Protein AF-A0AAW5N3D4-F1 (afdb_monomer)

Mean predicted aligned error: 14.45 Å

Organism: NCBI:txid376804

Solvent-accessible surface area (backbone atoms only — not comparable to full-atom values): 14109 Å² total; per-residue (Å²): 132,91,83,86,88,84,86,88,81,92,77,90,74,92,76,92,72,94,75,89,80,89,79,91,76,92,76,88,69,86,80,72,85,82,75,86,83,80,86,76,90,77,86,90,80,92,84,71,85,80,65,85,73,53,66,61,86,62,61,102,68,42,39,35,34,42,28,31,62,90,82,51,63,42,48,52,52,49,49,50,53,26,73,73,41,78,38,49,74,46,70,55,40,52,62,68,75,77,60,86,52,67,67,60,32,50,56,49,52,56,53,47,54,60,33,42,80,74,73,46,70,87,61,58,69,57,82,77,75,65,54,81,77,28,38,36,38,37,48,43,66,76,84,71,89,65,93,58,78,68,76,70,58,78,91,52,73,57,47,45,56,46,42,56,26,29,29,26,37,36,57,94,78,66,33,42,34,39,26,59,36,74,48,69,58,21,66,53,30,31,78,79,49,66,47,65,88,70,49,55,63,52,64,51,48,90,76,92,77,94,82,84,91,79,89,131

Nearest PDB structures (foldseek):
  3klb-assembly1_A  TM=8.587E-01  e=1.387E-05  Bacteroides fragilis NCTC 9343
  4ici-assembly1_A  TM=8.599E-01  e=4.101E-05  Bacteroides eggerthii DSM 20697
  4j8p-assembly1_A  TM=8.399E-01  e=1.293E-04  Bacteroides uniformis ATCC 8492
  1o1x-assembly1_A  TM=3.508E-01  e=8.054E-01  Thermotoga maritima
  6zy5-assembly1_B  TM=2.032E-01  e=6.652E-01  Homo sapiens

Secondary structure (DSSP, 8-state):
------------------------------PPPPPPPP---------S--------TTSS--EEEEE--SSSHHHHHHHHHHHHHT-EEEE--BSSPPPSSHHHHHHHHHHHHHHHTTT-PPPBS---S-STT-SEEEEE---SS---STT--TT----B---TTEEEEETTTTEEEEESS----BTTEEEEEE--TTTTGGGGS-S---------

Sequence (216 aa):
MKKIFLIPLMFLTFLSLTACSPTDDDLIVPETPEQPENPGNGNSDDNDPEEPTDPIPGGNGRYLVLFTSRSGNTERVANEIRDQLDCDILEVEPETAFETDYNAMLERARDELNAIQQGNFPAVKTSMEDFDSYDLVFVGYPIWYGSDPELELEGVTRGCAPVPGDITIYVPWGNLAIFCKNWSSSNDLVRIGHIDGNGIEALNVPGDISVRLEKR

Foldseek 3Di:
DDDDDDDDDDDDDDDDDDDDDDDDDDDDDPDDDDDDDDDDDDDDDDDDPDDPPFPPLADPFEEEEEEEDQPCPLVVLRVVCCVVRVYHYDYFAFPDHADPDPVVNLVVVVVQVVCVVVVRHGHTPDDDQDPLSGQKYWYYYDDHPDPDPPVCCVVAQFKDFDAQFWWWQQQVSRTIMGGRHTGDIGRRTGTDDGDDDCRSVVSNDDDDDDDDDDDD

Radius of gyration: 28.46 Å; Cα contacts (8 Å, |Δi|>4): 251; chains: 1; bounding box: 71×85×69 Å

pLDDT: mean 76.24, std 22.38, range [30.06, 97.81]

InterPro domains:
  IPR001226 Flavodoxin, conserved site [PS00201] (65-81)
  IPR008254 Flavodoxin/nitric oxide synthase [PF12682] (63-146)
  IPR029000 Cyclophilin-like domain superfamily [SSF50891] (146-215)
  IPR029039 Flavoprotein-like superfamily [G3DSA:3.40.50.360] (60-150)
  IPR029039 Flavoprotein-like superfamily [SSF52218] (62-152)
  IPR041183 Cyclophilin-like [PF18050] (149-214)

Structure (mmCIF, N/CA/C/O backbone):
data_AF-A0AAW5N3D4-F1
#
_entry.id   AF-A0AAW5N3D4-F1
#
loop_
_atom_site.group_PDB
_atom_site.id
_atom_site.type_symbol
_atom_site.label_atom_id
_atom_site.label_alt_id
_atom_site.label_comp_id
_atom_site.label_asym_id
_atom_site.label_entity_id
_atom_site.label_seq_id
_atom_site.pdbx_PDB_ins_code
_atom_site.Cartn_x
_atom_site.Cartn_y
_atom_site.Cartn_z
_atom_site.occupancy
_atom_site.B_iso_or_equiv
_atom_site.auth_seq_id
_atom_site.auth_comp_id
_atom_site.auth_asym_id
_atom_site.auth_atom_id
_atom_site.pdbx_PDB_model_num
ATOM 1 N N . MET A 1 1 ? 48.979 -63.923 -49.905 1.00 36.94 1 MET A N 1
ATOM 2 C CA . MET A 1 1 ? 49.350 -64.765 -48.746 1.00 36.94 1 MET A CA 1
ATOM 3 C C . MET A 1 1 ? 48.066 -65.178 -48.028 1.00 36.94 1 MET A C 1
ATOM 5 O O . MET A 1 1 ? 47.199 -64.334 -47.874 1.00 36.94 1 MET A O 1
ATOM 9 N N . LYS A 1 2 ? 47.922 -66.478 -47.711 1.00 36.94 2 LYS A N 1
ATOM 10 C CA . LYS A 1 2 ? 46.811 -67.126 -46.962 1.00 36.94 2 LYS A CA 1
ATOM 11 C C . LYS A 1 2 ? 46.556 -66.394 -45.618 1.00 36.94 2 LYS A C 1
ATOM 13 O O . LYS A 1 2 ? 47.521 -65.857 -45.088 1.00 36.94 2 LYS A O 1
ATOM 18 N N . LYS A 1 3 ? 45.368 -66.347 -44.991 1.00 40.31 3 LYS A N 1
ATOM 19 C CA . LYS A 1 3 ? 44.464 -67.401 -44.435 1.00 40.31 3 LYS A CA 1
ATOM 20 C C . LYS A 1 3 ? 43.144 -66.674 -44.014 1.00 40.31 3 LYS A C 1
ATOM 22 O O . LYS A 1 3 ? 43.259 -65.545 -43.561 1.00 40.31 3 LYS A O 1
ATOM 27 N N . ILE A 1 4 ? 41.907 -67.075 -44.346 1.00 54.56 4 ILE A N 1
ATOM 28 C CA . ILE A 1 4 ? 41.009 -68.150 -43.834 1.00 54.56 4 ILE A CA 1
ATOM 29 C C . ILE A 1 4 ? 40.481 -67.962 -42.381 1.00 54.56 4 ILE A C 1
ATOM 31 O O . ILE A 1 4 ? 41.260 -68.120 -41.449 1.00 54.56 4 ILE A O 1
ATOM 35 N N . PHE A 1 5 ? 39.140 -67.768 -42.294 1.00 44.97 5 PHE A N 1
ATOM 36 C CA . PHE A 1 5 ? 38.123 -68.109 -41.251 1.00 44.97 5 PHE A CA 1
ATOM 37 C C . PHE A 1 5 ? 38.197 -67.422 -39.858 1.00 44.97 5 PHE A C 1
ATOM 39 O O . PHE A 1 5 ? 39.286 -67.168 -39.371 1.00 44.97 5 PHE A O 1
ATOM 46 N N . LEU A 1 6 ? 37.105 -67.048 -39.157 1.00 38.78 6 LEU A N 1
ATOM 47 C CA . LEU A 1 6 ? 35.938 -67.835 -38.689 1.00 38.78 6 LEU A CA 1
ATOM 48 C C . LEU A 1 6 ? 34.808 -66.904 -38.142 1.00 38.78 6 LEU A C 1
ATOM 50 O O . LEU A 1 6 ? 35.092 -65.815 -37.655 1.00 38.78 6 LEU A O 1
ATOM 54 N N . ILE A 1 7 ? 33.548 -67.361 -38.212 1.00 53.56 7 ILE A N 1
ATOM 55 C CA . ILE A 1 7 ? 32.293 -66.697 -37.775 1.00 53.56 7 ILE A CA 1
ATOM 56 C C . ILE A 1 7 ? 32.023 -66.907 -36.244 1.00 53.56 7 ILE A C 1
ATOM 58 O O . ILE A 1 7 ? 32.925 -67.378 -35.553 1.00 53.56 7 ILE A O 1
ATOM 62 N N . PRO A 1 8 ? 30.859 -66.521 -35.663 1.00 50.34 8 PRO A N 1
ATOM 63 C CA . PRO A 1 8 ? 30.735 -65.774 -34.409 1.00 50.34 8 PRO A CA 1
ATOM 64 C C . PRO A 1 8 ? 30.590 -66.685 -33.170 1.00 50.34 8 PRO A C 1
ATOM 66 O O . PRO A 1 8 ? 30.172 -67.835 -33.274 1.00 50.34 8 PRO A O 1
ATOM 69 N N . LEU A 1 9 ? 30.857 -66.175 -31.966 1.00 44.56 9 LEU A N 1
ATOM 70 C CA . LEU A 1 9 ? 30.509 -66.894 -30.738 1.00 44.56 9 LEU A CA 1
ATOM 71 C C . LEU A 1 9 ? 29.753 -65.982 -29.780 1.00 44.56 9 LEU A C 1
ATOM 73 O O . LEU A 1 9 ? 30.318 -65.205 -29.017 1.00 44.56 9 LEU A O 1
ATOM 77 N N . MET A 1 10 ? 28.437 -66.117 -29.878 1.00 48.88 10 MET A N 1
ATOM 78 C CA . MET A 1 10 ? 27.462 -65.825 -28.847 1.00 48.88 10 MET A CA 1
ATOM 79 C C . MET A 1 10 ? 27.903 -66.479 -27.526 1.00 48.88 10 MET A C 1
ATOM 81 O O . MET A 1 10 ? 27.918 -67.703 -27.419 1.00 48.88 10 MET A O 1
ATOM 85 N N . PHE A 1 11 ? 28.218 -65.664 -26.519 1.00 48.72 11 PHE A N 1
ATOM 86 C CA . PHE A 1 11 ? 28.146 -66.072 -25.119 1.00 48.72 11 PHE A CA 1
ATOM 87 C C . PHE A 1 11 ? 27.223 -65.113 -24.377 1.00 48.72 11 PHE A C 1
ATOM 89 O O . PHE A 1 11 ? 27.477 -63.921 -24.231 1.00 48.72 11 PHE A O 1
ATOM 96 N N . LEU A 1 12 ? 26.100 -65.692 -23.976 1.00 51.25 12 LEU A N 1
ATOM 97 C CA . LEU A 1 12 ? 25.089 -65.152 -23.096 1.00 51.25 12 LEU A CA 1
ATOM 98 C C . LEU A 1 12 ? 25.680 -65.053 -21.682 1.00 51.25 12 LEU A C 1
ATOM 100 O O . LEU A 1 12 ? 25.969 -66.084 -21.080 1.00 51.25 12 LEU A O 1
ATOM 104 N N . THR A 1 13 ? 25.798 -63.848 -21.130 1.00 55.16 13 THR A N 1
ATOM 105 C CA . THR A 1 13 ? 25.852 -63.649 -19.675 1.00 55.16 13 THR A CA 1
ATOM 106 C C . THR A 1 13 ? 25.017 -62.429 -19.310 1.00 55.16 13 THR A C 1
ATOM 108 O O . THR A 1 13 ? 25.469 -61.292 -19.408 1.00 55.16 13 THR A O 1
ATOM 111 N N . PHE A 1 14 ? 23.775 -62.692 -18.904 1.00 53.97 14 PHE A N 1
ATOM 112 C CA . PHE A 1 14 ? 23.014 -61.802 -18.036 1.00 53.97 14 PHE A CA 1
ATOM 113 C C . PHE A 1 14 ? 23.772 -61.683 -16.715 1.00 53.97 14 PHE A C 1
ATOM 115 O O . PHE A 1 14 ? 23.931 -62.687 -16.023 1.00 53.97 14 PHE A O 1
ATOM 122 N N . LEU A 1 15 ? 24.204 -60.478 -16.354 1.00 45.72 15 LEU A N 1
ATOM 123 C CA . LEU A 1 15 ? 24.486 -60.139 -14.966 1.00 45.72 15 LEU A CA 1
ATOM 124 C C . LEU A 1 15 ? 23.954 -58.729 -14.712 1.00 45.72 15 LEU A C 1
ATOM 126 O O . LEU A 1 15 ? 24.561 -57.725 -15.075 1.00 45.72 15 LEU A O 1
ATOM 130 N N . SER A 1 16 ? 22.762 -58.689 -14.131 1.00 50.44 16 SER A N 1
ATOM 131 C CA . SER A 1 16 ? 22.153 -57.497 -13.567 1.00 50.44 16 SER A CA 1
ATOM 132 C C . SER A 1 16 ? 22.947 -57.086 -12.331 1.00 50.44 16 SER A C 1
ATOM 134 O O . SER A 1 16 ? 22.964 -57.818 -11.344 1.00 50.44 16 SER A O 1
ATOM 136 N N . LEU A 1 17 ? 23.571 -55.913 -12.373 1.00 43.66 17 LEU A N 1
ATOM 137 C CA . LEU A 1 17 ? 23.980 -55.172 -11.185 1.00 43.66 17 LEU A CA 1
ATOM 138 C C . LEU A 1 17 ? 23.599 -53.710 -11.411 1.00 43.66 17 LEU A C 1
ATOM 140 O O . LEU A 1 17 ? 24.267 -52.974 -12.131 1.00 43.66 17 LEU A O 1
ATOM 144 N N . THR A 1 18 ? 22.480 -53.311 -10.814 1.00 51.47 18 THR A N 1
ATOM 145 C CA . THR A 1 18 ? 22.155 -51.914 -10.539 1.00 51.47 18 THR A CA 1
ATOM 146 C C . THR A 1 18 ? 23.172 -51.396 -9.529 1.00 51.47 18 THR A C 1
ATOM 148 O O . THR A 1 18 ? 23.120 -51.761 -8.355 1.00 51.47 18 THR A O 1
ATOM 151 N N . ALA A 1 19 ? 24.106 -50.574 -9.993 1.00 39.62 19 ALA A N 1
ATOM 152 C CA . ALA A 1 19 ? 24.939 -49.746 -9.140 1.00 39.62 19 ALA A CA 1
ATOM 153 C C . ALA A 1 19 ? 24.515 -48.293 -9.363 1.00 39.62 19 ALA A C 1
ATOM 155 O O . ALA A 1 19 ? 24.781 -47.716 -10.415 1.00 39.62 19 ALA A O 1
ATOM 156 N N . CYS A 1 20 ? 23.822 -47.729 -8.376 1.00 51.59 20 CYS A N 1
ATOM 157 C CA . CYS A 1 20 ? 23.730 -46.287 -8.222 1.00 51.59 20 CYS A CA 1
ATOM 158 C C . CYS A 1 20 ? 25.096 -45.775 -7.762 1.00 51.59 20 CYS A C 1
ATOM 160 O O . CYS A 1 20 ? 25.616 -46.252 -6.754 1.00 51.59 20 CYS A O 1
ATOM 162 N N . SER A 1 21 ? 25.641 -44.794 -8.473 1.00 35.31 21 SER A N 1
ATOM 163 C CA . SER A 1 21 ? 26.479 -43.764 -7.867 1.00 35.31 21 SER A CA 1
ATOM 164 C C . SER A 1 21 ? 26.423 -42.490 -8.716 1.00 35.31 21 SER A C 1
ATOM 166 O O . SER A 1 21 ? 26.300 -42.599 -9.938 1.00 35.31 21 SER A O 1
ATOM 168 N N . PRO A 1 22 ? 26.454 -41.309 -8.078 1.00 45.91 22 PRO A N 1
ATOM 169 C CA . PRO A 1 22 ? 26.111 -40.035 -8.688 1.00 45.91 22 PRO A CA 1
ATOM 170 C C . PRO A 1 22 ? 27.328 -39.402 -9.363 1.00 45.91 22 PRO A C 1
ATOM 172 O O . PRO A 1 22 ? 28.455 -39.541 -8.887 1.00 45.91 22 PRO A O 1
ATOM 175 N N . THR A 1 23 ? 27.082 -38.656 -10.432 1.00 36.81 23 THR A N 1
ATOM 176 C CA . THR A 1 23 ? 27.980 -37.589 -10.877 1.00 36.81 23 THR A CA 1
ATOM 177 C C . THR A 1 23 ? 27.119 -36.439 -11.356 1.00 36.81 23 THR A C 1
ATOM 179 O O . THR A 1 23 ? 26.386 -36.579 -12.336 1.00 36.81 23 THR A O 1
ATOM 182 N N . ASP A 1 24 ? 27.213 -35.355 -10.595 1.00 47.00 24 ASP A N 1
ATOM 183 C CA . ASP A 1 24 ? 26.807 -34.008 -10.946 1.00 47.00 24 ASP A CA 1
ATOM 184 C C . ASP A 1 24 ? 27.506 -33.584 -12.240 1.00 47.00 24 ASP A C 1
ATOM 186 O O . ASP A 1 24 ? 28.725 -33.707 -12.363 1.00 47.00 24 ASP A O 1
ATOM 190 N N . ASP A 1 25 ? 26.727 -33.083 -13.190 1.00 39.34 25 ASP A N 1
ATOM 191 C CA . ASP A 1 25 ? 27.177 -32.056 -14.120 1.00 39.34 25 ASP A CA 1
ATOM 192 C C . ASP A 1 25 ? 25.957 -31.194 -14.454 1.00 39.34 25 ASP A C 1
ATOM 194 O O . ASP A 1 25 ? 24.998 -31.623 -15.103 1.00 39.34 25 ASP A O 1
ATOM 198 N N . ASP A 1 26 ? 26.008 -29.980 -13.915 1.00 43.41 26 ASP A N 1
ATOM 199 C CA . ASP A 1 26 ? 25.060 -28.893 -14.074 1.00 43.41 26 ASP A CA 1
ATOM 200 C C . ASP A 1 26 ? 24.812 -28.562 -15.550 1.00 43.41 26 ASP A C 1
ATOM 202 O O . ASP A 1 26 ? 25.687 -28.063 -16.263 1.00 43.41 26 ASP A O 1
ATOM 206 N N . LEU A 1 27 ? 23.564 -28.720 -15.982 1.00 30.06 27 LEU A N 1
ATOM 207 C CA . LEU A 1 27 ? 22.994 -27.920 -17.060 1.00 30.06 27 LEU A CA 1
ATOM 208 C C . LEU A 1 27 ? 21.682 -27.325 -16.554 1.00 30.06 27 LEU A C 1
ATOM 210 O O . LEU A 1 27 ? 20.612 -27.911 -16.696 1.00 30.06 27 LEU A O 1
ATOM 214 N N . ILE A 1 28 ? 21.796 -26.144 -15.945 1.00 32.81 28 ILE A N 1
ATOM 215 C CA . ILE A 1 28 ? 20.674 -25.298 -15.541 1.00 32.81 28 ILE A CA 1
ATOM 216 C C . ILE A 1 28 ? 19.933 -24.862 -16.813 1.00 32.81 28 ILE A C 1
ATOM 218 O O . ILE A 1 28 ? 20.367 -23.964 -17.538 1.00 32.81 28 ILE A O 1
ATOM 222 N N . VAL A 1 29 ? 18.812 -25.519 -17.096 1.00 33.50 29 VAL A N 1
ATOM 223 C CA . VAL A 1 29 ? 17.733 -24.963 -17.917 1.00 33.50 29 VAL A CA 1
ATOM 224 C C . VAL A 1 29 ? 16.905 -24.088 -16.972 1.00 33.50 29 VAL A C 1
ATOM 226 O O . VAL A 1 29 ? 16.566 -24.563 -15.891 1.00 33.50 29 VAL A O 1
ATOM 229 N N . PRO A 1 30 ? 16.597 -22.823 -17.304 1.00 33.81 30 PRO A N 1
ATOM 230 C CA . PRO A 1 30 ? 15.780 -21.996 -16.426 1.00 33.81 30 PRO A CA 1
ATOM 231 C C . PRO A 1 30 ? 14.374 -22.600 -16.335 1.00 33.81 30 PRO A C 1
ATOM 233 O O . PRO A 1 30 ? 13.651 -22.663 -17.333 1.00 33.81 30 PRO A O 1
ATOM 236 N N . GLU A 1 31 ? 14.007 -23.066 -15.142 1.00 32.44 31 GLU A N 1
ATOM 237 C CA . GLU A 1 31 ? 12.651 -23.502 -14.834 1.00 32.44 31 GLU A CA 1
ATOM 238 C C . GLU A 1 31 ? 11.697 -22.308 -14.954 1.00 32.44 31 GLU A C 1
ATOM 240 O O . GLU A 1 31 ? 11.918 -21.217 -14.426 1.00 32.44 31 GLU A O 1
ATOM 245 N N . THR A 1 32 ? 10.647 -22.517 -15.741 1.00 34.75 32 THR A N 1
ATOM 246 C CA . THR A 1 32 ? 9.494 -21.622 -15.838 1.00 34.75 32 THR A CA 1
ATOM 247 C C . THR A 1 32 ? 8.692 -21.762 -14.541 1.00 34.75 32 THR A C 1
ATOM 249 O O . THR A 1 32 ? 8.517 -22.898 -14.109 1.00 34.75 32 THR A O 1
ATOM 252 N N . PRO A 1 33 ? 8.192 -20.677 -13.917 1.00 40.12 33 PRO A N 1
ATOM 253 C CA . PRO A 1 33 ? 7.458 -20.787 -12.659 1.00 40.12 33 PRO A CA 1
ATOM 254 C C . PRO A 1 33 ? 6.236 -21.698 -12.811 1.00 40.12 33 PRO A C 1
ATOM 256 O O . PRO A 1 33 ? 5.401 -21.471 -13.693 1.00 40.12 33 PRO A O 1
ATOM 259 N N . GLU A 1 34 ? 6.145 -22.720 -11.962 1.00 33.72 34 GLU A N 1
ATOM 260 C CA . GLU A 1 34 ? 4.987 -23.603 -11.893 1.00 33.72 34 GLU A CA 1
ATOM 261 C C . GLU A 1 34 ? 3.746 -22.815 -11.448 1.00 33.72 34 GLU A C 1
ATOM 263 O O . GLU A 1 34 ? 3.764 -21.998 -10.526 1.00 33.72 34 GLU A O 1
ATOM 268 N N . GLN A 1 35 ? 2.664 -23.028 -12.189 1.00 37.59 35 GLN A N 1
ATOM 269 C CA . GLN A 1 35 ? 1.344 -22.452 -11.972 1.00 37.59 35 GLN A CA 1
ATOM 270 C C . GLN A 1 35 ? 0.688 -23.121 -10.747 1.00 37.59 35 GLN A C 1
ATOM 272 O O . GLN A 1 35 ? 0.817 -24.338 -10.616 1.00 37.59 35 GLN A O 1
ATOM 277 N N . PRO A 1 36 ? -0.066 -22.406 -9.889 1.00 37.69 36 PRO A N 1
ATOM 278 C CA . PRO A 1 36 ? -0.711 -23.037 -8.743 1.00 37.69 36 PRO A CA 1
ATOM 279 C C . PRO A 1 36 ? -1.799 -24.017 -9.194 1.00 37.69 36 PRO A C 1
ATOM 281 O O . PRO A 1 36 ? -2.579 -23.738 -10.112 1.00 37.69 36 PRO A O 1
ATOM 284 N N . GLU A 1 37 ? -1.856 -25.161 -8.522 1.00 32.84 37 GLU A N 1
ATOM 285 C CA . GLU A 1 37 ? -2.868 -26.192 -8.712 1.00 32.84 37 GLU A CA 1
ATOM 286 C C . GLU A 1 37 ? -4.197 -25.762 -8.069 1.00 32.84 37 GLU A C 1
ATOM 288 O O . GLU A 1 37 ? -4.252 -25.337 -6.918 1.00 32.84 37 GLU A O 1
ATOM 293 N N . ASN A 1 38 ? -5.285 -25.870 -8.831 1.00 42.94 38 ASN A N 1
ATOM 294 C CA . ASN A 1 38 ? -6.652 -25.586 -8.392 1.00 42.94 38 ASN A CA 1
ATOM 295 C C . ASN A 1 38 ? -7.166 -26.709 -7.464 1.00 42.94 38 ASN A C 1
ATOM 297 O O . ASN A 1 38 ? -7.174 -27.863 -7.909 1.00 42.94 38 ASN A O 1
ATOM 301 N N . PRO A 1 39 ? -7.657 -26.444 -6.236 1.00 38.88 39 PRO A N 1
ATOM 302 C CA . PRO A 1 39 ? -8.244 -27.497 -5.425 1.00 38.88 39 PRO A CA 1
ATOM 303 C C . PRO A 1 39 ? -9.692 -27.754 -5.861 1.00 38.88 39 PRO A C 1
ATOM 305 O O . PRO A 1 39 ? -10.585 -26.913 -5.759 1.00 38.88 39 PRO A O 1
ATOM 308 N N . GLY A 1 40 ? -9.917 -28.962 -6.373 1.00 31.03 40 GLY A N 1
ATOM 309 C CA . GLY A 1 40 ? -11.233 -29.480 -6.717 1.00 31.03 40 GLY A CA 1
ATOM 310 C C . GLY A 1 40 ? -12.115 -29.760 -5.495 1.00 31.03 40 GLY A C 1
ATOM 311 O O . 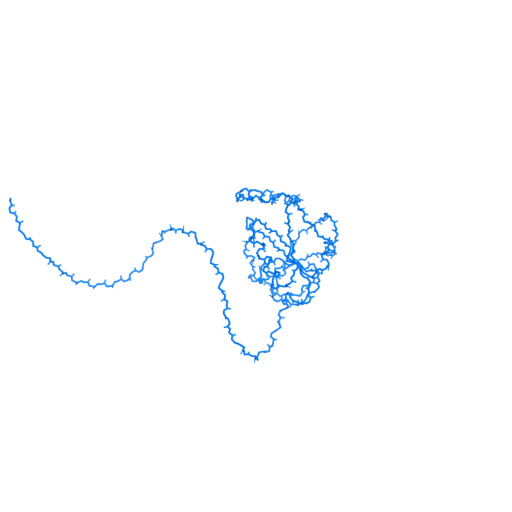GLY A 1 40 ? -11.688 -30.371 -4.522 1.00 31.03 40 GLY A O 1
ATOM 312 N N . ASN A 1 41 ? -13.371 -29.338 -5.635 1.00 41.31 41 ASN A N 1
ATOM 313 C CA . ASN A 1 41 ? -14.616 -29.791 -5.006 1.00 41.31 41 ASN A CA 1
ATOM 314 C C . ASN A 1 41 ? -14.571 -31.110 -4.190 1.00 41.31 41 ASN A C 1
ATOM 316 O O . ASN A 1 41 ? -14.310 -32.181 -4.744 1.00 41.31 41 ASN A O 1
ATOM 320 N N . GLY A 1 42 ? -14.982 -31.037 -2.918 1.00 30.52 42 GLY A N 1
ATOM 321 C CA . GLY A 1 42 ? -15.289 -32.175 -2.048 1.00 30.52 42 GLY A CA 1
ATOM 322 C C . GLY A 1 42 ? -16.413 -31.835 -1.058 1.00 30.52 42 GLY A C 1
ATOM 323 O O . GLY A 1 42 ? -16.350 -30.823 -0.376 1.00 30.52 42 GLY A O 1
ATOM 324 N N . ASN A 1 43 ? -17.444 -32.682 -1.051 1.00 32.25 43 ASN A N 1
ATOM 325 C CA . ASN A 1 43 ? -18.739 -32.585 -0.368 1.00 32.25 43 ASN A CA 1
ATOM 326 C C . ASN A 1 43 ? -18.763 -32.167 1.117 1.00 32.25 43 ASN A C 1
ATOM 328 O O . ASN A 1 43 ? -17.888 -32.512 1.903 1.00 32.25 43 ASN A O 1
ATOM 332 N N . SER A 1 44 ? -19.904 -31.560 1.463 1.00 44.28 44 SER A N 1
ATOM 333 C CA . SER A 1 44 ? -20.443 -31.257 2.790 1.00 44.28 44 SER A CA 1
ATOM 334 C C . SER A 1 44 ? -20.578 -32.482 3.701 1.00 44.28 44 SER A C 1
ATOM 336 O O . SER A 1 44 ? -21.231 -33.452 3.321 1.00 44.28 44 SER A O 1
ATOM 338 N N . ASP A 1 45 ? -20.068 -32.364 4.924 1.00 34.91 45 ASP A N 1
ATOM 339 C CA . ASP A 1 45 ? -20.567 -33.069 6.106 1.00 34.91 45 ASP A CA 1
ATOM 340 C C . ASP A 1 45 ? -20.599 -32.053 7.262 1.00 34.91 45 ASP A C 1
ATOM 342 O O . ASP A 1 45 ? -19.580 -31.720 7.864 1.00 34.91 45 ASP A O 1
ATOM 346 N N . ASP A 1 46 ? -21.791 -31.514 7.524 1.00 55.31 46 ASP A N 1
ATOM 347 C CA . ASP A 1 46 ? -22.076 -30.639 8.659 1.00 55.31 46 ASP A CA 1
ATOM 348 C C . ASP A 1 46 ? -22.071 -31.484 9.940 1.00 55.31 46 ASP A C 1
ATOM 350 O O . ASP A 1 46 ? -22.873 -32.415 10.026 1.00 55.31 46 ASP A O 1
ATOM 354 N N . ASN A 1 47 ? -21.180 -31.192 10.900 1.00 47.03 47 ASN A N 1
ATOM 355 C CA . ASN A 1 47 ? -21.322 -31.348 12.367 1.00 47.03 47 ASN A CA 1
ATOM 356 C C . ASN A 1 47 ? -19.937 -31.358 13.059 1.00 47.03 47 ASN A C 1
ATOM 358 O O . ASN A 1 47 ? -19.568 -32.340 13.705 1.00 47.03 47 ASN A O 1
ATOM 362 N N . ASP A 1 48 ? -19.193 -30.255 12.970 1.00 40.22 48 ASP A N 1
ATOM 363 C CA . ASP A 1 48 ? -18.083 -29.961 13.889 1.00 40.22 48 ASP A CA 1
ATOM 364 C C . ASP A 1 48 ? -18.440 -28.672 14.654 1.00 40.22 48 ASP A C 1
ATOM 366 O O . ASP A 1 48 ? -19.080 -27.795 14.063 1.00 40.22 48 ASP A O 1
ATOM 370 N N . PRO A 1 49 ? -18.145 -28.537 15.962 1.00 43.75 49 PRO A N 1
ATOM 371 C CA . PRO A 1 49 ? -18.353 -27.280 16.669 1.00 43.75 49 PRO A CA 1
ATOM 372 C C . PRO A 1 49 ? -17.544 -26.205 15.949 1.00 43.75 49 PRO A C 1
ATOM 374 O O . PRO A 1 49 ? -16.341 -26.380 15.799 1.00 43.75 49 PRO A O 1
ATOM 377 N N . GLU A 1 50 ? -18.203 -25.134 15.498 1.00 40.59 50 GLU A N 1
ATOM 378 C CA . GLU A 1 50 ? -17.555 -24.013 14.812 1.00 40.59 50 GLU A CA 1
ATOM 379 C C . GLU A 1 50 ? -16.304 -23.588 15.600 1.00 40.59 50 GLU A C 1
ATOM 381 O O . GLU A 1 50 ? -16.406 -23.018 16.693 1.00 40.59 50 GLU A O 1
ATOM 386 N N . GLU A 1 51 ? -15.114 -23.903 15.070 1.00 43.66 51 GLU A N 1
ATOM 387 C CA . GLU A 1 51 ? -13.896 -23.213 15.480 1.00 43.66 51 GLU A CA 1
ATOM 388 C C . GLU A 1 51 ? -14.147 -21.712 15.308 1.00 43.66 51 GLU A C 1
ATOM 390 O O . GLU A 1 51 ? -14.892 -21.328 14.399 1.00 43.66 51 GLU A O 1
ATOM 395 N N . PRO A 1 52 ? -13.589 -20.845 16.173 1.00 38.44 52 PRO A N 1
ATOM 396 C CA . PRO A 1 52 ? -13.741 -19.410 16.004 1.00 38.44 52 PRO A CA 1
ATOM 397 C C . PRO A 1 52 ? -13.251 -19.056 14.602 1.00 38.44 52 PRO A C 1
ATOM 399 O O . PRO A 1 52 ? -12.053 -19.083 14.341 1.00 38.44 52 PRO A O 1
ATOM 402 N N . THR A 1 53 ? -14.187 -18.779 13.692 1.00 43.22 53 THR A N 1
ATOM 403 C CA . THR A 1 53 ? -13.859 -18.388 12.329 1.00 43.22 53 THR A CA 1
ATOM 404 C C . THR A 1 53 ? -13.074 -17.101 12.453 1.00 43.22 53 THR A C 1
ATOM 406 O O . THR A 1 53 ? -13.626 -16.089 12.905 1.00 43.22 53 THR A O 1
ATOM 409 N N . ASP A 1 54 ? -11.787 -17.156 12.124 1.00 51.81 54 ASP A N 1
ATOM 410 C CA . ASP A 1 54 ? -10.961 -15.966 12.049 1.00 51.81 54 ASP A CA 1
ATOM 411 C C . ASP A 1 54 ? -11.721 -14.921 11.217 1.00 51.81 54 ASP A C 1
ATOM 413 O O . ASP A 1 54 ? -12.301 -15.267 10.185 1.00 51.81 54 ASP A O 1
ATOM 417 N N . PRO A 1 55 ? -11.824 -13.661 11.671 1.00 53.72 55 PRO A N 1
ATOM 418 C CA . PRO A 1 55 ? -12.515 -12.620 10.942 1.00 53.72 55 PRO A CA 1
ATOM 419 C C . PRO A 1 55 ? -11.732 -12.378 9.658 1.00 53.72 55 PRO A C 1
ATOM 421 O O . PRO A 1 55 ? -10.733 -11.656 9.642 1.00 53.72 55 PRO A O 1
ATOM 424 N N . ILE A 1 56 ? -12.200 -13.015 8.592 1.00 56.72 56 ILE A N 1
ATOM 425 C CA . ILE A 1 56 ? -11.739 -12.799 7.232 1.00 56.72 56 ILE A CA 1
ATOM 426 C C . ILE A 1 56 ? -11.985 -11.308 6.939 1.00 56.72 56 ILE A C 1
ATOM 428 O O . ILE A 1 56 ? -13.108 -10.828 7.152 1.00 56.72 56 ILE A O 1
ATOM 432 N N . PRO A 1 57 ? -10.974 -10.531 6.503 1.00 61.12 57 PRO A N 1
ATOM 433 C CA . PRO A 1 57 ? -11.240 -9.310 5.750 1.00 61.12 57 PRO A CA 1
ATOM 434 C C . PRO A 1 57 ? -12.297 -9.656 4.703 1.00 61.12 57 PRO A C 1
ATOM 436 O O . PRO A 1 57 ? -12.129 -10.628 3.986 1.00 61.12 57 PRO A O 1
ATOM 439 N N . GLY A 1 58 ? -13.441 -8.973 4.715 1.00 51.91 58 GLY A N 1
ATOM 440 C CA . GLY A 1 58 ? -14.608 -9.346 3.896 1.00 51.91 58 GLY A CA 1
ATOM 441 C C . GLY A 1 58 ? -15.967 -9.231 4.600 1.00 51.91 58 GLY A C 1
ATOM 442 O O . GLY A 1 58 ? -16.991 -9.569 4.013 1.00 51.91 58 GLY A O 1
ATOM 443 N N . GLY A 1 59 ? -16.013 -8.763 5.856 1.00 63.72 59 GLY A N 1
ATOM 444 C CA . GLY A 1 59 ? -17.261 -8.314 6.494 1.00 63.72 59 GLY A CA 1
ATOM 445 C C . GLY A 1 59 ? -17.785 -6.991 5.903 1.00 63.72 59 GLY A C 1
ATOM 446 O O . GLY A 1 59 ? -17.348 -6.559 4.847 1.00 63.72 59 GLY A O 1
ATOM 447 N N . ASN A 1 60 ? -18.667 -6.273 6.615 1.00 67.81 60 ASN A N 1
ATOM 448 C CA . ASN A 1 60 ? -19.151 -4.926 6.224 1.00 67.81 60 ASN A CA 1
ATOM 449 C C . ASN A 1 60 ? -18.066 -3.819 6.298 1.00 67.81 60 ASN A C 1
ATOM 451 O O . ASN A 1 60 ? -18.389 -2.656 6.558 1.00 67.81 60 ASN A O 1
ATOM 455 N N . GLY A 1 61 ? -16.790 -4.180 6.178 1.00 82.44 61 GLY A N 1
ATOM 456 C CA . GLY A 1 61 ? -15.677 -3.254 6.280 1.00 82.44 61 GLY A CA 1
ATOM 457 C C . GLY A 1 61 ? -15.312 -2.636 4.937 1.00 82.44 61 GLY A C 1
ATOM 458 O O . GLY A 1 61 ? -15.578 -3.204 3.882 1.00 82.44 61 GLY A O 1
ATOM 459 N N . ARG A 1 62 ? -14.694 -1.458 4.979 1.00 92.56 62 ARG A N 1
ATOM 460 C CA . ARG A 1 62 ? -14.124 -0.803 3.799 1.00 92.56 62 ARG A CA 1
ATOM 461 C C . ARG A 1 62 ? -12.623 -0.998 3.776 1.00 92.56 62 ARG A C 1
ATOM 463 O O . ARG A 1 62 ? -11.937 -0.556 4.696 1.00 92.56 62 ARG A O 1
ATOM 470 N N . TYR A 1 63 ? -12.107 -1.598 2.713 1.00 93.31 63 TYR A N 1
ATOM 471 C CA . TYR A 1 63 ? -10.678 -1.871 2.587 1.00 93.31 63 TYR A CA 1
ATOM 472 C C . TYR A 1 63 ? -10.092 -1.195 1.356 1.00 93.31 63 TYR A C 1
ATOM 474 O O . TYR A 1 63 ? -10.802 -0.925 0.387 1.00 93.31 63 TYR A O 1
ATOM 482 N N . LEU A 1 64 ? -8.794 -0.923 1.422 1.00 95.88 64 LEU A N 1
ATOM 483 C CA . LEU A 1 64 ? -8.017 -0.369 0.323 1.00 95.88 64 LEU A CA 1
ATOM 484 C C . LEU A 1 64 ? -6.787 -1.236 0.080 1.00 95.88 64 LEU A C 1
ATOM 486 O O . LEU A 1 64 ? -6.076 -1.565 1.028 1.00 95.88 64 LEU A O 1
ATOM 490 N N . VAL A 1 65 ? -6.476 -1.522 -1.180 1.00 96.69 65 VAL A N 1
ATOM 491 C CA . VAL A 1 65 ? -5.132 -1.953 -1.581 1.00 96.69 65 VAL A CA 1
ATOM 492 C C . VAL A 1 65 ? -4.394 -0.767 -2.185 1.00 96.69 65 VAL A C 1
ATOM 494 O O . VAL A 1 65 ? -4.685 -0.344 -3.303 1.00 96.69 65 VAL A O 1
ATOM 497 N N . LEU A 1 66 ? -3.419 -0.238 -1.451 1.00 97.12 66 LEU A N 1
ATOM 498 C CA . LEU A 1 66 ? -2.464 0.741 -1.953 1.00 97.12 66 LEU A CA 1
ATOM 499 C C . LEU A 1 66 ? -1.270 -0.016 -2.541 1.00 97.12 66 LEU A C 1
ATOM 501 O O . LEU A 1 66 ? -0.601 -0.760 -1.823 1.00 97.12 66 LEU A O 1
ATOM 505 N N . PHE A 1 67 ? -0.984 0.132 -3.831 1.00 97.25 67 PHE A N 1
ATOM 506 C CA . PHE A 1 67 ? 0.087 -0.648 -4.458 1.00 97.25 67 PHE A CA 1
ATOM 507 C C . PHE A 1 67 ? 0.922 0.150 -5.447 1.00 97.25 67 PHE A C 1
ATOM 509 O O . PHE A 1 67 ? 0.478 1.163 -5.950 1.00 97.25 67 PHE A O 1
ATOM 516 N N . THR A 1 68 ? 2.122 -0.317 -5.777 1.00 96.44 68 THR A N 1
ATOM 517 C CA . THR A 1 68 ? 2.873 0.181 -6.941 1.00 96.44 68 THR A CA 1
ATOM 518 C C . THR A 1 68 ? 3.303 -0.987 -7.821 1.00 96.44 68 THR A C 1
ATOM 520 O O . THR A 1 68 ? 3.607 -2.074 -7.308 1.00 96.44 68 THR A O 1
ATOM 523 N N . SER A 1 69 ? 3.317 -0.814 -9.146 1.00 96.25 69 SER A N 1
ATOM 524 C CA . SER A 1 69 ? 3.773 -1.860 -10.059 1.00 96.25 69 SER A CA 1
ATOM 525 C C . SER A 1 69 ? 4.651 -1.330 -11.187 1.00 96.25 69 SER A C 1
ATOM 527 O O . SER A 1 69 ? 4.386 -0.304 -11.795 1.00 96.25 69 SER A O 1
ATOM 529 N N . ARG A 1 70 ? 5.719 -2.072 -11.503 1.00 94.88 70 ARG A N 1
ATOM 530 C CA . ARG A 1 70 ? 6.566 -1.785 -12.672 1.00 94.88 70 ARG A CA 1
ATOM 531 C C . ARG A 1 70 ? 6.148 -2.577 -13.904 1.00 94.88 70 ARG A C 1
ATOM 533 O O . ARG A 1 70 ? 6.148 -2.055 -15.009 1.00 94.88 70 ARG A O 1
ATOM 540 N N . SER A 1 71 ? 5.871 -3.865 -13.714 1.00 94.00 71 SER A N 1
ATOM 541 C CA . SER A 1 71 ? 5.618 -4.826 -14.794 1.00 94.00 71 SER A CA 1
ATOM 542 C C . SER A 1 71 ? 4.314 -5.608 -14.604 1.00 94.00 71 SER A C 1
ATOM 544 O O . SER A 1 71 ? 4.193 -6.711 -15.126 1.00 94.00 71 SER A O 1
ATOM 546 N N . GLY A 1 72 ? 3.373 -5.086 -13.810 1.00 96.00 72 GLY A N 1
ATOM 547 C CA . GLY A 1 72 ? 2.029 -5.651 -13.624 1.00 96.00 72 GLY A CA 1
ATOM 548 C C . GLY A 1 72 ? 1.904 -6.791 -12.602 1.00 96.00 72 GLY A C 1
ATOM 549 O O . GLY A 1 72 ? 0.798 -7.226 -12.300 1.00 96.00 72 GLY A O 1
ATOM 550 N N . ASN A 1 73 ? 3.003 -7.289 -12.021 1.00 94.25 73 ASN A N 1
ATOM 551 C CA . ASN A 1 73 ? 2.933 -8.402 -11.060 1.00 94.25 73 ASN A CA 1
ATOM 552 C C . ASN A 1 73 ? 2.169 -8.022 -9.784 1.00 94.25 73 ASN A C 1
ATOM 554 O O . ASN A 1 73 ? 1.220 -8.704 -9.408 1.00 94.25 73 ASN A O 1
ATOM 558 N N . THR A 1 74 ? 2.567 -6.921 -9.142 1.00 94.94 74 THR A N 1
ATOM 559 C CA . THR A 1 74 ? 1.894 -6.400 -7.943 1.00 94.94 74 THR A CA 1
ATOM 560 C C . THR A 1 74 ? 0.455 -5.993 -8.239 1.00 94.94 74 THR A C 1
ATOM 562 O O . THR A 1 74 ? -0.427 -6.246 -7.429 1.00 94.94 74 THR A O 1
ATOM 565 N N . GLU A 1 75 ? 0.209 -5.407 -9.415 1.00 97.50 75 GLU A N 1
ATOM 566 C CA . GLU A 1 75 ? -1.135 -5.036 -9.863 1.00 97.50 75 GLU A CA 1
ATOM 567 C C . GLU A 1 75 ? -2.044 -6.268 -9.938 1.00 97.50 75 GLU A C 1
ATOM 569 O O . GLU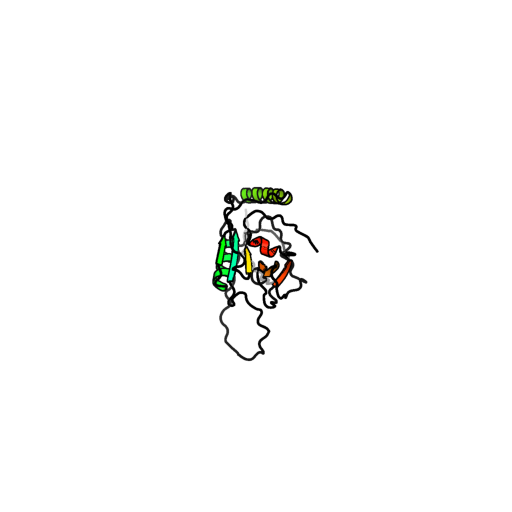 A 1 75 ? -3.174 -6.238 -9.456 1.00 97.50 75 GLU A O 1
ATOM 574 N N . ARG A 1 76 ? -1.555 -7.389 -10.479 1.00 96.69 76 ARG A N 1
ATOM 575 C CA . ARG A 1 76 ? -2.323 -8.638 -10.526 1.00 96.69 76 ARG A CA 1
ATOM 576 C C . ARG A 1 76 ? -2.708 -9.136 -9.129 1.00 96.69 76 ARG A C 1
ATOM 578 O O . ARG A 1 76 ? -3.845 -9.549 -8.944 1.00 96.69 76 ARG A O 1
ATOM 585 N N . VAL A 1 77 ? -1.797 -9.058 -8.155 1.00 94.62 77 VAL A N 1
ATOM 586 C CA . VAL A 1 77 ? -2.096 -9.416 -6.754 1.00 94.62 77 VAL A CA 1
ATOM 587 C C . VAL A 1 77 ? -3.101 -8.440 -6.137 1.00 94.62 77 VAL A C 1
ATOM 589 O O . VAL A 1 77 ? -4.029 -8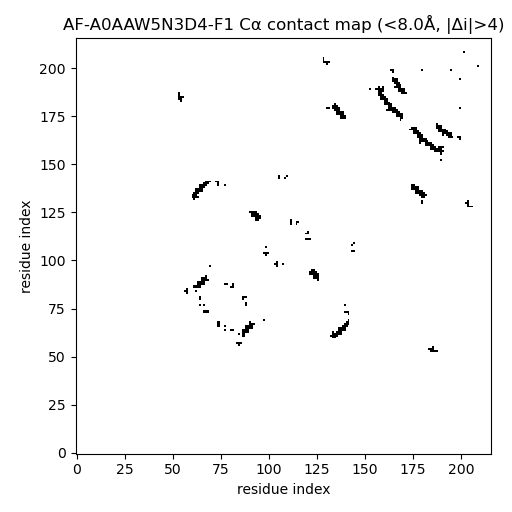.869 -5.462 1.00 94.62 77 VAL A O 1
ATOM 592 N N . ALA A 1 78 ? -2.978 -7.138 -6.408 1.00 96.50 78 ALA A N 1
ATOM 593 C CA . ALA A 1 78 ? -3.940 -6.147 -5.929 1.00 96.50 78 ALA A CA 1
ATOM 594 C C . ALA A 1 78 ? -5.356 -6.397 -6.478 1.00 96.50 78 ALA A C 1
ATOM 596 O O . ALA A 1 78 ? -6.330 -6.276 -5.739 1.00 96.50 78 ALA A O 1
ATOM 597 N N . ASN A 1 79 ? -5.471 -6.792 -7.751 1.00 97.12 79 ASN A N 1
ATOM 598 C CA . ASN A 1 79 ? -6.749 -7.187 -8.347 1.00 97.12 79 ASN A CA 1
ATOM 599 C C . ASN A 1 79 ? -7.304 -8.481 -7.729 1.00 97.12 79 ASN A C 1
ATOM 601 O O . ASN A 1 79 ? -8.501 -8.553 -7.499 1.00 97.12 79 ASN A O 1
ATOM 605 N N . GLU A 1 80 ? -6.459 -9.466 -7.413 1.00 94.75 80 GLU A N 1
ATOM 606 C CA . GLU A 1 80 ? -6.897 -10.688 -6.722 1.00 94.75 80 GLU A CA 1
ATOM 607 C C . GLU A 1 80 ? -7.486 -10.372 -5.339 1.00 94.75 80 GLU A C 1
ATOM 609 O O . GLU A 1 80 ? -8.582 -10.821 -5.012 1.00 94.75 80 GLU A O 1
ATOM 614 N N . ILE A 1 81 ? -6.802 -9.536 -4.547 1.00 93.19 81 ILE A N 1
ATOM 615 C CA . ILE A 1 81 ? -7.304 -9.095 -3.236 1.00 93.19 81 ILE A CA 1
ATOM 616 C C . ILE A 1 81 ? -8.626 -8.340 -3.401 1.00 93.19 81 ILE A C 1
ATOM 618 O O . ILE A 1 81 ? -9.576 -8.604 -2.665 1.00 93.19 81 ILE A O 1
ATOM 622 N N . ARG A 1 82 ? -8.720 -7.442 -4.390 1.00 94.38 82 ARG A N 1
ATOM 623 C CA . ARG A 1 82 ? -9.974 -6.749 -4.707 1.00 94.38 82 ARG A CA 1
ATOM 624 C C . ARG A 1 82 ? -11.105 -7.725 -4.975 1.00 94.38 82 ARG A C 1
ATOM 626 O O . ARG A 1 82 ? -12.182 -7.558 -4.418 1.00 94.38 82 ARG A O 1
ATOM 633 N N . ASP A 1 83 ? -10.876 -8.703 -5.837 1.00 93.50 83 ASP A N 1
ATOM 634 C CA . ASP A 1 83 ? -11.926 -9.608 -6.288 1.00 93.50 83 ASP A CA 1
ATOM 635 C C . ASP A 1 83 ? -12.406 -10.526 -5.143 1.00 93.50 83 ASP A C 1
ATOM 637 O O . ASP A 1 83 ? -13.580 -10.893 -5.103 1.00 93.50 83 ASP A O 1
ATOM 641 N N . GLN A 1 84 ? -11.534 -10.842 -4.176 1.00 90.75 84 GLN A N 1
ATOM 642 C CA . GLN A 1 84 ? -11.898 -11.592 -2.967 1.00 90.75 84 GLN A CA 1
ATOM 643 C C . GLN A 1 84 ? -12.613 -10.738 -1.909 1.00 90.75 84 GLN A C 1
ATOM 645 O O . GLN A 1 84 ? -13.456 -11.259 -1.178 1.00 90.75 84 GLN A O 1
ATOM 650 N N . LEU A 1 85 ? -12.272 -9.449 -1.806 1.00 90.38 85 LEU A N 1
ATOM 651 C CA . LEU A 1 85 ? -12.714 -8.575 -0.713 1.00 90.38 85 LEU A CA 1
ATOM 652 C C . LEU A 1 85 ? -13.766 -7.530 -1.088 1.00 90.38 85 LEU A C 1
ATOM 654 O O . LEU A 1 85 ? -14.270 -6.862 -0.188 1.00 90.38 85 LEU A O 1
ATOM 658 N N . ASP A 1 86 ? -14.059 -7.359 -2.377 1.00 91.56 86 ASP A N 1
ATOM 659 C CA . ASP A 1 86 ? -14.862 -6.249 -2.911 1.00 91.56 86 ASP A CA 1
ATOM 660 C C . ASP A 1 86 ? -14.371 -4.881 -2.393 1.00 91.56 86 ASP A C 1
ATOM 662 O O . ASP A 1 86 ? -15.121 -4.078 -1.839 1.00 91.56 86 ASP A O 1
ATOM 666 N N . CYS A 1 87 ? -13.058 -4.647 -2.495 1.00 92.75 87 CYS A N 1
ATOM 667 C CA . CYS A 1 87 ? -12.400 -3.479 -1.911 1.00 92.75 87 CYS A CA 1
ATOM 668 C C . CYS A 1 87 ? -11.984 -2.418 -2.943 1.00 92.75 87 CYS A C 1
ATOM 670 O O . CYS A 1 87 ? -11.979 -2.652 -4.149 1.00 92.75 87 CYS A O 1
ATOM 672 N N . ASP A 1 88 ? -11.562 -1.244 -2.475 1.00 96.38 88 ASP A N 1
ATOM 673 C CA . ASP A 1 88 ? -10.958 -0.241 -3.354 1.00 96.38 88 ASP A CA 1
ATOM 674 C C . ASP A 1 88 ? -9.485 -0.589 -3.630 1.00 96.38 88 ASP A C 1
ATOM 676 O O . ASP A 1 88 ? -8.814 -1.240 -2.823 1.00 96.38 88 ASP A O 1
ATOM 680 N N . ILE A 1 89 ? -8.956 -0.134 -4.768 1.00 97.19 89 ILE A N 1
ATOM 681 C CA . ILE A 1 89 ? -7.526 -0.217 -5.091 1.00 97.19 89 ILE A CA 1
ATOM 682 C C . ILE A 1 89 ? -7.020 1.145 -5.570 1.00 97.19 89 ILE A C 1
ATOM 684 O O . ILE A 1 89 ? -7.729 1.858 -6.282 1.00 97.19 89 ILE A O 1
ATOM 688 N N . LEU A 1 90 ? -5.791 1.499 -5.199 1.00 97.69 90 LEU A N 1
ATOM 689 C CA . LEU A 1 90 ? -5.135 2.739 -5.605 1.00 97.69 90 LEU A CA 1
ATOM 690 C C . LEU A 1 90 ? -3.670 2.471 -5.951 1.00 97.69 90 LEU A C 1
ATOM 692 O O . LEU A 1 90 ? -2.908 1.974 -5.120 1.00 97.69 90 LEU A O 1
ATOM 696 N N . GLU A 1 91 ? -3.267 2.832 -7.169 1.00 97.81 91 GLU A N 1
ATOM 697 C CA . GLU A 1 91 ? -1.869 2.753 -7.581 1.00 97.81 91 GLU A CA 1
ATOM 698 C C . GLU A 1 91 ? -1.084 4.000 -7.141 1.00 97.81 91 GLU A C 1
ATOM 700 O O . GLU A 1 91 ? -1.479 5.143 -7.382 1.00 97.81 91 GLU A O 1
ATOM 705 N N . VAL A 1 92 ? 0.058 3.772 -6.499 1.00 97.19 92 VAL A N 1
ATOM 706 C CA . VAL A 1 92 ? 1.089 4.754 -6.177 1.00 97.19 92 VAL A CA 1
ATOM 707 C C . VAL A 1 92 ? 2.002 4.886 -7.388 1.00 97.19 92 V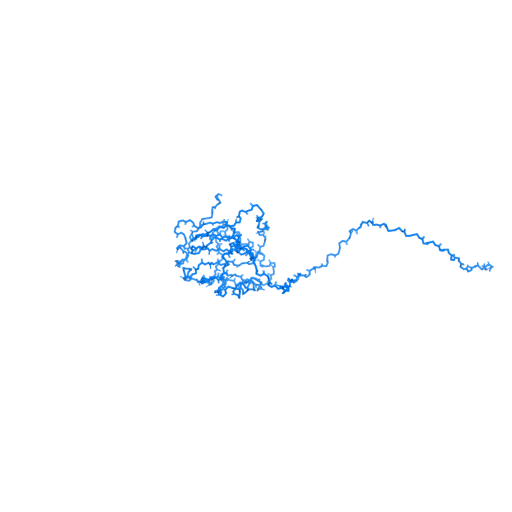AL A C 1
ATOM 709 O O . VAL A 1 92 ? 2.936 4.100 -7.590 1.00 97.19 92 VAL A O 1
ATOM 712 N N . GLU A 1 93 ? 1.717 5.899 -8.197 1.00 96.69 93 GLU A N 1
ATOM 713 C CA . GLU A 1 93 ? 2.478 6.224 -9.389 1.00 96.69 93 GLU A CA 1
ATOM 714 C C . GLU A 1 93 ? 3.694 7.085 -9.027 1.00 96.69 93 GLU A C 1
ATOM 716 O O . GLU A 1 93 ? 3.543 8.158 -8.427 1.00 96.69 93 GLU A O 1
ATOM 721 N N . PRO A 1 94 ? 4.913 6.682 -9.420 1.00 96.50 94 PRO A N 1
ATOM 722 C CA . PRO A 1 94 ? 6.086 7.514 -9.217 1.00 96.50 94 PRO A CA 1
ATOM 723 C C . PRO A 1 94 ? 6.028 8.773 -10.100 1.00 96.50 94 PRO A C 1
ATOM 725 O O . PRO A 1 94 ? 5.552 8.758 -11.243 1.00 96.50 94 PRO A O 1
ATOM 728 N N . GLU A 1 95 ? 6.593 9.875 -9.603 1.00 97.31 95 GLU A N 1
ATOM 729 C CA . GLU A 1 95 ? 6.724 11.117 -10.374 1.00 97.31 95 GLU A CA 1
ATOM 730 C C . GLU A 1 95 ? 7.537 10.872 -11.652 1.00 97.31 95 GLU A C 1
ATOM 732 O O . GLU A 1 95 ? 7.131 11.233 -12.761 1.00 97.31 95 GLU A O 1
ATOM 737 N N . THR A 1 96 ? 8.650 10.153 -11.506 1.00 96.81 96 THR A N 1
ATOM 738 C CA . THR A 1 96 ? 9.458 9.659 -12.624 1.00 96.81 96 THR A CA 1
ATOM 739 C C . THR A 1 96 ? 9.168 8.183 -12.860 1.00 96.81 96 THR A C 1
ATOM 741 O O . THR A 1 96 ? 9.449 7.350 -11.994 1.00 96.81 96 THR A O 1
ATOM 744 N N . ALA A 1 97 ? 8.643 7.866 -14.049 1.00 96.56 97 ALA A N 1
ATOM 745 C CA . ALA A 1 97 ? 8.307 6.504 -14.460 1.00 96.56 97 ALA A CA 1
ATOM 746 C C . ALA A 1 97 ? 9.470 5.533 -14.217 1.00 96.56 97 ALA A C 1
ATOM 748 O O . ALA A 1 97 ? 10.635 5.905 -14.367 1.00 96.56 97 ALA A O 1
ATOM 749 N N . PHE A 1 98 ? 9.155 4.304 -13.814 1.00 95.88 98 PHE A N 1
ATOM 750 C CA . PHE A 1 98 ? 10.160 3.275 -13.570 1.00 95.88 98 PHE A CA 1
ATOM 751 C C . PHE A 1 98 ? 10.967 2.944 -14.824 1.00 95.88 98 PHE A C 1
ATOM 753 O O . PHE A 1 98 ? 10.462 2.999 -15.947 1.00 95.88 98 PHE A O 1
ATOM 760 N N . GLU A 1 99 ? 12.220 2.549 -14.613 1.00 96.25 99 GLU A N 1
ATOM 761 C CA . GLU A 1 99 ? 13.080 2.118 -15.706 1.00 96.25 99 GLU A CA 1
ATOM 762 C C . GLU A 1 99 ? 12.570 0.799 -16.294 1.00 96.25 99 GLU A C 1
ATOM 764 O O . GLU A 1 99 ? 12.268 -0.168 -15.580 1.00 96.25 99 GLU A O 1
ATOM 769 N N . THR A 1 100 ? 12.488 0.758 -17.623 1.00 94.88 100 THR A N 1
ATOM 770 C CA . THR A 1 100 ? 12.064 -0.442 -18.357 1.00 94.88 100 THR A CA 1
ATOM 771 C C . THR A 1 100 ? 13.178 -1.482 -18.421 1.00 94.88 100 THR A C 1
ATOM 773 O O . THR A 1 100 ? 12.909 -2.678 -18.296 1.00 94.88 100 THR A O 1
ATOM 776 N N . ASP A 1 101 ? 14.432 -1.038 -18.550 1.00 96.25 101 ASP A N 1
ATOM 777 C CA . ASP A 1 101 ? 15.593 -1.915 -18.445 1.00 96.25 101 ASP A CA 1
ATOM 778 C C . ASP A 1 101 ? 15.766 -2.406 -17.003 1.00 96.25 101 ASP A C 1
ATOM 780 O O . ASP A 1 101 ? 15.654 -1.654 -16.033 1.00 96.25 101 ASP A O 1
ATOM 784 N N . TYR A 1 102 ? 16.022 -3.704 -16.854 1.00 92.38 102 TYR A N 1
ATOM 785 C CA . TYR A 1 102 ? 16.144 -4.329 -15.541 1.00 92.38 102 TYR A CA 1
ATOM 786 C C . TYR A 1 102 ? 17.357 -3.813 -14.761 1.00 92.38 102 TYR A C 1
ATOM 788 O O . TYR A 1 102 ? 17.225 -3.505 -13.578 1.00 92.38 102 TYR A O 1
ATOM 796 N N . ASN A 1 103 ? 18.515 -3.675 -15.409 1.00 94.94 103 ASN A N 1
ATOM 797 C CA . ASN A 1 103 ? 19.734 -3.245 -14.730 1.00 94.94 103 ASN A CA 1
ATOM 798 C C . ASN A 1 103 ? 19.673 -1.757 -14.377 1.00 94.94 103 ASN A C 1
ATOM 800 O O . ASN A 1 103 ? 20.061 -1.392 -13.271 1.00 94.94 103 ASN A O 1
ATOM 804 N N . ALA A 1 104 ? 19.113 -0.922 -15.253 1.00 96.50 104 ALA A N 1
ATOM 805 C CA . ALA A 1 104 ? 18.863 0.486 -14.950 1.00 96.50 104 ALA A CA 1
ATOM 806 C C . ALA A 1 104 ? 17.903 0.649 -13.758 1.00 96.50 104 ALA A C 1
ATOM 808 O O . ALA A 1 104 ? 18.138 1.484 -12.885 1.00 96.50 104 ALA A O 1
ATOM 809 N N . MET A 1 105 ? 16.857 -0.185 -13.666 1.00 95.00 105 MET A N 1
ATOM 810 C CA . MET A 1 105 ? 15.948 -0.170 -12.514 1.00 95.00 105 MET A CA 1
ATOM 811 C C . MET A 1 105 ? 16.654 -0.588 -11.225 1.00 95.00 105 MET A C 1
ATOM 813 O O . MET A 1 105 ? 16.421 0.016 -10.182 1.00 95.00 105 MET A O 1
ATOM 817 N N . LEU A 1 106 ? 17.533 -1.590 -11.288 1.00 94.25 106 LEU A N 1
ATOM 818 C CA . LEU A 1 106 ? 18.364 -1.962 -10.149 1.00 94.25 106 LEU A CA 1
ATOM 819 C C . LEU A 1 106 ? 19.275 -0.794 -9.736 1.00 94.25 106 LEU A C 1
ATOM 821 O O . LEU A 1 106 ? 19.251 -0.382 -8.581 1.00 94.25 106 LEU A O 1
ATOM 825 N N . GLU A 1 107 ? 20.010 -0.180 -10.660 1.00 95.69 107 GLU A N 1
ATOM 826 C CA . GLU A 1 107 ? 20.863 0.973 -10.339 1.00 95.69 107 GLU A CA 1
ATOM 827 C C . GLU A 1 107 ? 20.076 2.114 -9.682 1.00 95.69 107 GLU A C 1
ATOM 829 O O . GLU A 1 107 ? 20.464 2.580 -8.606 1.00 95.69 107 GLU A O 1
ATOM 834 N N . ARG A 1 108 ? 18.926 2.482 -10.258 1.00 95.56 108 ARG A N 1
ATOM 835 C CA . ARG A 1 108 ? 18.016 3.473 -9.675 1.00 95.56 108 ARG A CA 1
ATOM 836 C C . ARG A 1 108 ? 17.549 3.070 -8.274 1.00 95.56 108 ARG A C 1
ATOM 838 O O . ARG A 1 108 ? 17.634 3.885 -7.362 1.00 95.56 108 ARG A O 1
ATOM 845 N N . ALA A 1 109 ? 17.090 1.833 -8.082 1.00 93.62 109 ALA A N 1
ATOM 846 C CA . ALA A 1 109 ? 16.600 1.357 -6.788 1.00 93.62 109 ALA A CA 1
ATOM 847 C C . ALA A 1 109 ? 17.688 1.418 -5.702 1.00 93.62 109 ALA A C 1
ATOM 849 O O . ALA A 1 109 ? 17.413 1.787 -4.560 1.00 93.62 109 ALA A O 1
ATOM 850 N N . ARG A 1 110 ? 18.944 1.112 -6.048 1.00 93.31 110 ARG A N 1
ATOM 851 C CA . ARG A 1 110 ? 20.079 1.236 -5.122 1.00 93.31 110 ARG A CA 1
ATOM 852 C C . ARG A 1 110 ? 20.329 2.690 -4.729 1.00 93.31 110 ARG A C 1
ATOM 854 O O . ARG A 1 110 ? 20.583 2.975 -3.558 1.00 93.31 110 ARG A O 1
ATOM 861 N N . ASP A 1 111 ? 20.285 3.597 -5.696 1.00 95.06 111 ASP A N 1
ATOM 862 C CA . ASP A 1 111 ? 20.525 5.018 -5.453 1.00 95.06 111 ASP A CA 1
ATOM 863 C C . ASP A 1 111 ? 19.394 5.636 -4.612 1.00 95.06 111 ASP A C 1
ATOM 865 O O . ASP A 1 111 ? 19.670 6.373 -3.662 1.00 95.06 111 ASP A O 1
ATOM 869 N N . GLU A 1 112 ? 18.138 5.259 -4.875 1.00 94.50 112 GLU A N 1
ATOM 870 C CA . GLU A 1 112 ? 16.973 5.638 -4.064 1.00 94.50 112 GLU A CA 1
ATOM 871 C C . GLU A 1 112 ? 17.083 5.107 -2.623 1.00 94.50 112 GLU A C 1
ATOM 873 O O . GLU A 1 112 ? 16.870 5.870 -1.682 1.00 94.50 112 GLU A O 1
ATOM 878 N N . LEU A 1 113 ? 17.508 3.854 -2.406 1.00 91.44 113 LEU A N 1
ATOM 879 C CA . LEU A 1 113 ? 17.740 3.312 -1.055 1.00 91.44 113 LEU A CA 1
ATOM 880 C C . LEU A 1 113 ? 18.789 4.117 -0.268 1.00 91.44 113 LEU A C 1
ATOM 882 O O . LEU A 1 113 ? 18.589 4.415 0.913 1.00 91.44 113 LEU A O 1
ATOM 886 N N . ASN A 1 114 ? 19.889 4.512 -0.915 1.00 92.31 114 ASN A N 1
ATOM 887 C CA . ASN A 1 114 ? 20.915 5.359 -0.294 1.00 92.31 114 ASN A CA 1
ATOM 888 C C . ASN A 1 114 ? 20.390 6.769 0.030 1.00 92.31 114 ASN A C 1
ATOM 890 O O . ASN A 1 114 ? 20.804 7.379 1.021 1.00 92.31 114 ASN A O 1
ATOM 894 N N . ALA A 1 115 ? 19.496 7.302 -0.804 1.00 93.88 115 ALA A N 1
ATOM 895 C CA . ALA A 1 115 ? 18.856 8.595 -0.591 1.00 93.88 115 ALA A CA 1
ATOM 896 C C . ALA A 1 115 ? 17.839 8.549 0.566 1.00 93.88 115 ALA A C 1
ATOM 898 O O . ALA A 1 115 ? 17.826 9.453 1.405 1.00 93.88 115 ALA A O 1
ATOM 899 N N . ILE A 1 116 ? 17.068 7.463 0.681 1.00 90.69 116 ILE A N 1
ATOM 900 C CA . ILE A 1 116 ? 16.089 7.247 1.758 1.00 90.69 116 ILE A CA 1
ATOM 901 C C . ILE A 1 116 ? 16.769 7.237 3.133 1.00 90.69 116 ILE A C 1
ATOM 903 O O . ILE A 1 116 ? 16.247 7.824 4.079 1.00 90.69 116 ILE A O 1
ATOM 907 N N . GLN A 1 117 ? 17.975 6.668 3.252 1.00 87.19 117 GLN A N 1
ATOM 908 C CA . GLN A 1 117 ? 18.760 6.715 4.500 1.00 87.19 117 GLN A CA 1
ATOM 909 C C . GLN A 1 117 ? 19.104 8.145 4.954 1.00 87.19 117 GLN A C 1
ATOM 911 O O . GLN A 1 117 ? 19.399 8.372 6.126 1.00 87.19 117 GLN A O 1
ATOM 916 N N . GLN A 1 118 ? 19.060 9.110 4.035 1.00 90.75 118 GLN A N 1
ATOM 917 C CA . GLN A 1 118 ? 19.292 10.532 4.289 1.00 90.75 118 GLN A CA 1
ATOM 918 C C . GLN A 1 118 ? 17.976 11.325 4.396 1.00 90.75 118 GLN A C 1
ATOM 920 O O . GLN A 1 118 ? 18.009 12.551 4.479 1.00 90.75 118 GLN A O 1
ATOM 925 N N . GLY A 1 119 ? 16.825 10.642 4.398 1.00 89.12 119 GLY A N 1
ATOM 926 C CA . GLY A 1 119 ? 15.495 11.251 4.441 1.00 89.12 119 GLY A CA 1
ATOM 927 C C . GLY A 1 119 ? 15.014 11.812 3.101 1.00 89.12 119 GLY A C 1
ATOM 928 O O . GLY A 1 119 ? 14.070 12.597 3.087 1.00 89.12 119 GLY A O 1
ATOM 929 N N . ASN A 1 120 ? 15.652 11.448 1.984 1.00 91.50 120 ASN A N 1
ATOM 930 C CA . ASN A 1 120 ? 15.224 11.859 0.649 1.00 91.50 120 ASN A CA 1
ATOM 931 C C . ASN A 1 120 ? 14.421 10.733 -0.017 1.00 91.50 120 ASN A C 1
ATO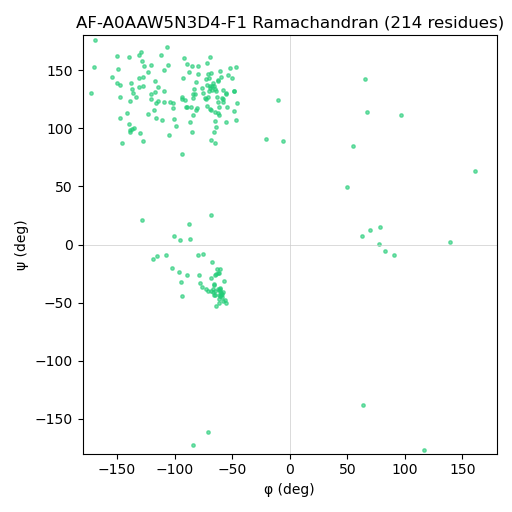M 933 O O . ASN A 1 120 ? 14.993 9.752 -0.493 1.00 91.50 120 ASN A O 1
ATOM 937 N N . PHE A 1 121 ? 13.097 10.879 -0.027 1.00 91.06 121 PHE A N 1
ATOM 938 C CA . PHE A 1 121 ? 12.164 9.883 -0.552 1.00 91.06 121 PHE A CA 1
ATOM 939 C C . PHE A 1 121 ? 11.828 10.156 -2.030 1.00 91.06 121 PHE A C 1
ATOM 941 O O . PHE A 1 121 ? 11.702 11.323 -2.412 1.00 91.06 121 PHE A O 1
ATOM 948 N N . PRO A 1 122 ? 11.663 9.119 -2.876 1.00 92.88 122 PRO A N 1
ATOM 949 C CA . PRO A 1 122 ? 11.199 9.299 -4.250 1.00 92.88 122 PRO A CA 1
ATOM 950 C C . PRO A 1 122 ? 9.828 9.985 -4.297 1.00 92.88 122 PRO A C 1
ATOM 952 O O . PRO A 1 122 ? 8.907 9.594 -3.583 1.00 92.88 122 PRO A O 1
ATOM 955 N N . ALA A 1 123 ? 9.685 10.994 -5.157 1.00 94.06 123 ALA A N 1
ATOM 956 C CA . ALA A 1 123 ? 8.418 11.695 -5.340 1.00 94.06 123 ALA A CA 1
ATOM 957 C C . ALA A 1 123 ? 7.383 10.821 -6.072 1.00 94.06 123 ALA A C 1
ATOM 959 O O . ALA A 1 123 ? 7.728 10.049 -6.975 1.00 94.06 123 ALA A O 1
ATOM 960 N N . VAL A 1 124 ? 6.110 10.993 -5.719 1.00 94.81 124 VAL A N 1
ATOM 961 C CA . VAL A 1 124 ? 4.953 10.294 -6.302 1.00 94.81 124 VAL A CA 1
ATOM 962 C C . VAL A 1 124 ? 3.905 11.301 -6.774 1.00 94.81 124 VAL A C 1
ATOM 964 O O . VAL A 1 124 ? 3.825 12.406 -6.239 1.00 94.81 124 VAL A O 1
ATOM 967 N N . LYS A 1 125 ? 3.093 10.913 -7.762 1.00 94.56 125 LYS A N 1
ATOM 968 C CA . LYS A 1 125 ? 1.964 11.718 -8.276 1.00 94.56 125 LYS A CA 1
ATOM 969 C C . LYS A 1 125 ? 0.665 11.454 -7.531 1.00 94.56 125 LYS A C 1
ATOM 971 O O . LYS A 1 125 ? -0.229 12.298 -7.523 1.00 94.56 125 LYS A O 1
ATOM 976 N N . THR A 1 126 ? 0.544 10.261 -6.961 1.00 93.12 126 THR A N 1
ATOM 977 C CA . THR A 1 126 ? -0.668 9.812 -6.286 1.00 93.12 126 THR A CA 1
ATOM 978 C C . THR A 1 126 ? -0.861 10.577 -4.983 1.00 93.12 126 THR A C 1
ATOM 980 O O . THR A 1 126 ? 0.054 10.677 -4.170 1.00 93.12 126 THR A O 1
ATOM 983 N N . SER A 1 127 ? -2.075 11.083 -4.777 1.00 89.56 127 SER A N 1
ATOM 984 C CA . SER A 1 127 ? -2.518 11.697 -3.526 1.00 89.56 127 SER A CA 1
ATOM 985 C C . SER A 1 127 ? -3.762 10.975 -3.021 1.00 89.56 127 SER A C 1
ATOM 987 O O . SER A 1 127 ? -4.567 10.489 -3.816 1.00 89.56 127 SER A O 1
ATOM 989 N N . MET A 1 128 ? -3.923 10.927 -1.703 1.00 86.62 128 MET A N 1
ATOM 990 C CA . MET A 1 128 ? -5.077 10.344 -1.033 1.00 86.62 128 MET A CA 1
ATOM 991 C C . MET A 1 128 ? -5.522 11.271 0.095 1.00 86.62 128 MET A C 1
ATOM 993 O O . MET A 1 128 ? -4.700 11.717 0.889 1.00 86.62 128 MET A O 1
ATOM 997 N N . GLU A 1 129 ? -6.817 11.583 0.137 1.00 80.75 129 GLU A N 1
ATOM 998 C CA . GLU A 1 129 ? -7.352 12.616 1.034 1.00 80.75 129 GLU A CA 1
ATOM 999 C C . GLU A 1 129 ? -8.046 12.057 2.285 1.00 80.75 129 GLU A C 1
ATOM 1001 O O . GLU A 1 129 ? -8.197 12.788 3.257 1.00 80.75 129 GLU A O 1
ATOM 1006 N N . ASP A 1 130 ? -8.480 10.791 2.277 1.00 86.06 130 ASP A N 1
ATOM 1007 C CA . ASP A 1 130 ? -9.334 10.236 3.338 1.00 86.06 130 ASP A CA 1
ATOM 1008 C C . ASP A 1 130 ? -9.037 8.751 3.606 1.00 86.06 130 ASP A C 1
ATOM 1010 O O . ASP A 1 130 ? -9.656 7.846 3.028 1.00 86.06 130 ASP A O 1
ATOM 1014 N N . PHE A 1 131 ? -8.073 8.504 4.496 1.00 87.69 131 PHE A N 1
ATOM 1015 C CA . PHE A 1 131 ? -7.763 7.168 5.006 1.00 87.69 131 PHE A CA 1
ATOM 1016 C C . PHE A 1 131 ? -8.756 6.711 6.088 1.00 87.69 131 PHE A C 1
ATOM 1018 O O . PHE A 1 131 ? -9.000 5.512 6.205 1.00 87.69 131 PHE A O 1
ATOM 1025 N N . ASP A 1 132 ? -9.385 7.636 6.820 1.00 87.62 132 ASP A N 1
ATOM 1026 C CA . ASP A 1 132 ? -10.383 7.352 7.869 1.00 87.62 132 ASP A CA 1
ATOM 1027 C C . ASP A 1 132 ? -11.629 6.629 7.345 1.00 87.62 132 ASP A C 1
ATOM 1029 O O . ASP A 1 132 ? -12.336 5.919 8.078 1.00 87.62 132 ASP A O 1
ATOM 1033 N N . SER A 1 133 ? -11.905 6.790 6.054 1.00 91.12 133 SER A N 1
ATOM 1034 C CA . SER A 1 133 ? -12.990 6.095 5.377 1.00 91.12 133 SER A CA 1
ATOM 1035 C C . SER A 1 133 ? -12.780 4.579 5.246 1.00 91.12 133 SER A C 1
ATOM 1037 O O . SER A 1 133 ? -13.755 3.855 5.017 1.00 91.12 133 SER A O 1
ATOM 1039 N N . TYR A 1 134 ? -11.555 4.092 5.466 1.00 93.62 134 TYR A N 1
ATOM 1040 C CA . TYR A 1 134 ? -11.189 2.680 5.430 1.00 93.62 134 TYR A CA 1
ATOM 1041 C C . TYR A 1 134 ? -10.962 2.118 6.835 1.00 93.62 134 TYR A C 1
ATOM 1043 O O . TYR A 1 134 ? -10.647 2.827 7.787 1.00 93.62 134 TYR A O 1
ATOM 1051 N N . ASP A 1 135 ? -11.150 0.813 6.971 1.00 92.69 135 ASP A N 1
ATOM 1052 C CA . ASP A 1 135 ? -10.873 0.064 8.196 1.00 92.69 135 ASP A CA 1
ATOM 1053 C C . ASP A 1 135 ? -9.471 -0.550 8.162 1.00 92.69 135 ASP A C 1
ATOM 1055 O O . ASP A 1 135 ? -8.815 -0.665 9.200 1.00 92.69 135 ASP A O 1
ATOM 1059 N N . LEU A 1 136 ? -9.020 -0.922 6.961 1.00 92.19 136 LEU A N 1
ATOM 1060 C CA . LEU A 1 136 ? -7.752 -1.589 6.699 1.00 92.19 136 LEU A CA 1
ATOM 1061 C C . LEU A 1 136 ? -7.190 -1.170 5.343 1.00 92.19 136 LEU A C 1
ATOM 1063 O O . LEU A 1 136 ? -7.913 -1.120 4.344 1.00 92.19 136 LEU A O 1
ATOM 1067 N N . VAL A 1 137 ? -5.883 -0.928 5.322 1.00 94.69 137 VAL A N 1
ATOM 1068 C CA . VAL A 1 137 ? -5.119 -0.641 4.110 1.00 94.69 137 VAL A CA 1
ATOM 1069 C C . VAL A 1 137 ? -4.063 -1.723 3.920 1.00 94.69 137 VAL A C 1
ATOM 1071 O O . VAL A 1 137 ? -3.147 -1.849 4.734 1.00 94.69 137 VAL A O 1
ATOM 1074 N N . PHE A 1 138 ? -4.172 -2.488 2.837 1.00 95.31 138 PHE A N 1
ATOM 1075 C CA . PHE A 1 138 ? -3.109 -3.364 2.358 1.00 95.31 138 PHE A CA 1
ATOM 1076 C C . PHE A 1 138 ? -2.090 -2.556 1.560 1.00 95.31 138 PHE A C 1
ATOM 1078 O O . PHE A 1 138 ? -2.469 -1.698 0.762 1.00 95.31 138 PHE A O 1
ATOM 1085 N N . VAL A 1 139 ? -0.802 -2.852 1.738 1.00 95.75 139 VAL A N 1
ATOM 1086 C CA . VAL A 1 139 ? 0.285 -2.218 0.983 1.00 95.75 139 VAL A CA 1
ATOM 1087 C C . VAL A 1 139 ? 1.001 -3.265 0.132 1.00 95.75 139 VAL A C 1
ATOM 1089 O O . VAL A 1 139 ? 1.514 -4.260 0.649 1.00 95.75 139 VAL A O 1
ATOM 1092 N N . GLY A 1 140 ? 1.027 -3.048 -1.183 1.00 93.88 140 GLY A N 1
ATOM 1093 C CA . GLY A 1 140 ? 1.677 -3.920 -2.163 1.00 93.88 140 GLY A CA 1
ATOM 1094 C C . GLY A 1 140 ? 2.824 -3.222 -2.893 1.00 93.88 140 GLY A C 1
ATOM 1095 O O . GLY A 1 140 ? 2.669 -2.121 -3.414 1.00 93.88 140 GLY A O 1
ATOM 1096 N N . TYR A 1 141 ? 3.985 -3.860 -2.987 1.00 91.94 141 TYR A N 1
ATOM 1097 C CA . TYR A 1 141 ? 5.141 -3.288 -3.681 1.00 91.94 141 TYR A CA 1
ATOM 1098 C C . TYR A 1 141 ? 6.017 -4.380 -4.304 1.00 91.94 141 TYR A C 1
ATOM 1100 O O . TYR A 1 141 ? 6.042 -5.508 -3.810 1.00 91.94 141 TYR A O 1
ATOM 1108 N N . PRO A 1 142 ? 6.727 -4.085 -5.409 1.00 90.00 142 PRO A N 1
ATOM 1109 C CA . PRO A 1 142 ? 7.720 -4.999 -5.944 1.00 90.00 142 PRO A CA 1
ATOM 1110 C C . PRO A 1 142 ? 8.931 -5.066 -5.007 1.00 90.00 142 PRO A C 1
ATOM 1112 O O . PRO A 1 142 ? 9.369 -4.053 -4.463 1.00 90.00 142 PRO A O 1
ATOM 1115 N N . ILE A 1 143 ? 9.518 -6.252 -4.871 1.00 85.81 143 ILE A N 1
ATOM 1116 C CA . ILE A 1 143 ? 10.759 -6.439 -4.117 1.00 85.81 143 ILE A CA 1
ATOM 1117 C C . ILE A 1 143 ? 11.943 -6.161 -5.046 1.00 85.81 143 ILE A C 1
ATOM 1119 O O . ILE A 1 143 ? 12.144 -6.860 -6.041 1.00 85.81 143 ILE A O 1
ATOM 1123 N N . TRP A 1 144 ? 12.750 -5.155 -4.709 1.00 83.06 144 TRP A N 1
ATOM 1124 C CA . TRP A 1 144 ? 14.030 -4.869 -5.361 1.00 83.06 144 TRP A CA 1
ATOM 1125 C C . TRP A 1 144 ? 15.163 -5.077 -4.365 1.00 83.06 144 TRP A C 1
ATOM 1127 O O . TRP A 1 144 ? 15.065 -4.659 -3.218 1.00 83.06 144 TRP A O 1
ATOM 1137 N N . TYR A 1 145 ? 16.229 -5.747 -4.803 1.00 76.00 145 TYR A N 1
ATOM 1138 C CA . TYR A 1 145 ? 17.381 -6.124 -3.973 1.00 76.00 145 TYR A CA 1
ATOM 1139 C C . TYR A 1 145 ? 17.129 -7.073 -2.806 1.00 76.00 145 TYR A C 1
AT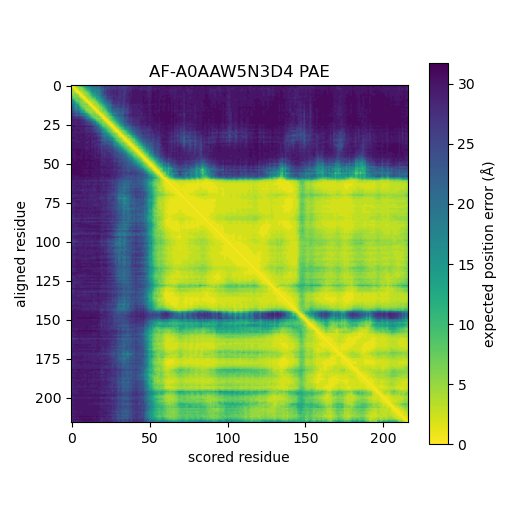OM 1141 O O . TYR A 1 145 ? 18.077 -7.333 -2.076 1.00 76.00 145 TYR A O 1
ATOM 1149 N N . GLY A 1 146 ? 15.927 -7.639 -2.676 1.00 61.69 146 GLY A N 1
ATOM 1150 C CA . GLY A 1 146 ? 15.647 -8.676 -1.689 1.00 61.69 146 GLY A CA 1
ATOM 1151 C C . GLY A 1 146 ? 16.017 -8.233 -0.277 1.00 61.69 146 GLY A C 1
ATOM 1152 O O . GLY A 1 146 ? 17.086 -8.559 0.225 1.00 61.69 146 GLY A O 1
ATOM 1153 N N . SER A 1 147 ? 15.123 -7.532 0.408 1.00 46.62 147 SER A N 1
ATOM 1154 C CA . SER A 1 147 ? 15.099 -7.649 1.862 1.00 46.62 147 SER A CA 1
ATOM 1155 C C . SER A 1 147 ? 14.089 -8.727 2.204 1.00 46.62 147 SER A C 1
ATOM 1157 O O . SER A 1 147 ? 12.958 -8.423 2.556 1.00 46.62 147 SER A O 1
ATOM 1159 N N . ASP A 1 148 ? 14.492 -9.978 2.047 1.00 45.00 148 ASP A N 1
ATOM 1160 C CA . ASP A 1 148 ? 13.806 -11.053 2.737 1.00 45.00 148 ASP A CA 1
ATOM 1161 C C . ASP A 1 148 ? 14.881 -12.029 3.219 1.00 45.00 148 ASP A C 1
ATOM 1163 O O . ASP A 1 148 ? 15.434 -12.790 2.425 1.00 45.00 148 ASP A O 1
ATOM 1167 N N . PRO A 1 149 ? 15.235 -12.046 4.513 1.00 42.16 149 PRO A N 1
ATOM 1168 C CA . PRO A 1 149 ? 15.128 -13.329 5.175 1.00 42.16 149 PRO A CA 1
ATOM 1169 C C . PRO A 1 149 ? 13.631 -13.629 5.166 1.00 42.16 149 PRO A C 1
ATOM 1171 O O . PRO A 1 149 ? 12.964 -13.125 6.061 1.00 42.16 149 PRO A O 1
ATOM 1174 N N . GLU A 1 150 ? 13.136 -14.261 4.087 1.00 50.16 150 GLU A N 1
ATOM 1175 C CA . GLU A 1 150 ? 11.763 -14.764 3.902 1.00 50.16 150 GLU A CA 1
ATOM 1176 C C . GLU A 1 150 ? 10.962 -14.595 5.178 1.00 50.16 150 GLU A C 1
ATOM 1178 O O . GLU A 1 150 ? 11.144 -15.465 6.021 1.00 50.16 150 GLU A O 1
ATOM 1183 N N . LEU A 1 151 ? 10.284 -13.437 5.366 1.00 57.78 151 LEU A N 1
ATOM 1184 C CA . LEU A 1 151 ? 9.781 -12.928 6.657 1.00 57.78 151 LEU A CA 1
ATOM 1185 C C . LEU A 1 151 ? 9.676 -14.084 7.641 1.00 57.78 151 LEU A C 1
ATOM 1187 O O . LEU A 1 151 ? 8.688 -14.803 7.556 1.00 57.78 151 LEU A O 1
ATOM 1191 N N . GLU A 1 152 ? 10.725 -14.373 8.428 1.00 61.03 152 GLU A N 1
ATOM 1192 C CA . GLU A 1 152 ? 10.794 -15.677 9.107 1.00 61.03 152 GLU A CA 1
ATOM 1193 C C . GLU A 1 152 ? 9.689 -15.686 10.167 1.00 61.03 152 GLU A C 1
ATOM 1195 O O . GLU A 1 152 ? 9.864 -15.210 11.287 1.00 61.03 152 GLU A O 1
ATOM 1200 N N . LEU A 1 153 ? 8.498 -16.149 9.777 1.00 65.38 153 LEU A N 1
ATOM 1201 C CA . LEU A 1 153 ? 7.307 -16.179 10.617 1.00 65.38 153 LEU A CA 1
ATOM 1202 C C . LEU A 1 153 ? 7.372 -17.378 11.567 1.00 65.38 153 LEU A C 1
ATOM 1204 O O . LEU A 1 153 ? 6.547 -17.502 12.475 1.00 65.38 153 LEU A O 1
ATOM 1208 N N . GLU A 1 154 ? 8.348 -18.268 11.369 1.00 67.19 154 GLU A N 1
ATOM 1209 C CA . GLU A 1 154 ? 8.600 -19.390 12.253 1.00 67.19 154 GLU A CA 1
ATOM 1210 C C . GLU A 1 154 ? 8.984 -18.880 13.649 1.00 67.19 154 GLU A C 1
ATOM 1212 O O . GLU A 1 154 ? 9.909 -18.094 13.839 1.00 67.19 154 GLU A O 1
ATOM 1217 N N . GLY A 1 155 ? 8.218 -19.301 14.656 1.00 69.44 155 GLY A N 1
ATOM 1218 C CA . GLY A 1 155 ? 8.385 -18.834 16.032 1.00 69.44 155 GLY A CA 1
ATOM 1219 C C . GLY A 1 155 ? 7.823 -17.435 16.312 1.00 69.44 155 GLY A C 1
ATOM 1220 O O . GLY A 1 155 ? 7.894 -16.989 17.460 1.00 69.44 155 GLY A O 1
ATOM 1221 N N . VAL A 1 156 ? 7.227 -16.757 15.324 1.00 79.31 156 VAL A N 1
ATOM 1222 C CA . VAL A 1 156 ? 6.533 -15.484 15.541 1.00 79.31 156 VAL A CA 1
ATOM 1223 C C . VAL A 1 156 ? 5.114 -15.746 16.038 1.00 79.31 156 VAL A C 1
ATOM 1225 O O . VAL A 1 156 ? 4.383 -16.578 15.500 1.00 79.31 156 VAL A O 1
ATOM 1228 N N . THR A 1 157 ? 4.705 -15.026 17.084 1.00 82.94 157 THR A N 1
ATOM 1229 C CA . THR A 1 157 ? 3.338 -15.102 17.604 1.00 82.94 157 THR A CA 1
ATOM 1230 C C . THR A 1 157 ? 2.352 -14.637 16.539 1.00 82.94 157 THR A C 1
ATOM 1232 O O . THR A 1 157 ? 2.307 -13.457 16.185 1.00 82.94 157 THR A O 1
ATOM 1235 N N . ARG A 1 158 ? 1.545 -15.582 16.062 1.00 86.75 158 ARG A N 1
ATOM 1236 C CA . ARG A 1 158 ? 0.357 -15.329 15.250 1.00 86.75 158 ARG A CA 1
ATOM 1237 C C . ARG A 1 158 ? -0.829 -15.043 16.161 1.00 86.75 158 ARG A C 1
ATOM 1239 O O . ARG A 1 158 ? -0.863 -15.524 17.295 1.00 86.75 158 ARG A O 1
ATOM 1246 N N . GLY A 1 159 ? -1.802 -14.301 15.655 1.00 88.38 159 GLY A N 1
ATOM 1247 C CA . GLY A 1 159 ? -2.994 -13.986 16.427 1.00 88.38 159 GLY A CA 1
ATOM 1248 C C . GLY A 1 159 ? -2.906 -12.624 17.089 1.00 88.38 159 GLY A C 1
ATOM 1249 O O . GLY A 1 159 ? -2.157 -12.429 18.047 1.00 88.38 159 GLY A O 1
ATOM 1250 N N . CYS A 1 160 ? -3.719 -11.681 16.631 1.00 88.94 160 CYS A N 1
ATOM 1251 C CA . CYS A 1 160 ? -3.979 -10.458 17.380 1.00 88.94 160 CYS A CA 1
ATOM 1252 C C . CYS A 1 160 ? -5.384 -9.925 17.096 1.00 88.94 160 CYS A C 1
ATOM 1254 O O . CYS A 1 160 ? -6.004 -10.297 16.103 1.00 88.94 160 CYS A O 1
ATOM 1256 N N . ALA A 1 161 ? -5.872 -9.050 17.979 1.00 91.62 161 ALA A N 1
ATOM 1257 C CA . ALA A 1 161 ? -7.015 -8.174 17.733 1.00 91.62 161 ALA A CA 1
ATOM 1258 C C . ALA A 1 161 ? -6.474 -6.754 17.486 1.00 91.62 161 ALA A C 1
ATOM 1260 O O . ALA A 1 161 ? -6.173 -6.057 18.461 1.00 91.62 161 ALA A O 1
ATOM 1261 N N . PRO A 1 162 ? -6.256 -6.361 16.217 1.00 92.06 162 PRO A N 1
ATOM 1262 C CA . PRO A 1 162 ? -5.671 -5.073 15.878 1.00 92.06 162 PRO A CA 1
ATOM 1263 C C . PRO A 1 162 ? -6.480 -3.886 16.383 1.00 92.06 162 PRO A C 1
ATOM 1265 O O . PRO A 1 162 ? -7.716 -3.873 16.339 1.00 92.06 162 PRO A O 1
ATOM 1268 N N . VAL A 1 163 ? -5.753 -2.854 16.787 1.00 92.75 163 VAL A N 1
ATOM 1269 C CA . VAL A 1 163 ? -6.287 -1.520 17.076 1.00 92.75 163 VAL A CA 1
ATOM 1270 C C . VAL A 1 163 ? -5.790 -0.518 16.024 1.00 92.75 163 VAL A C 1
ATOM 1272 O O . VAL A 1 163 ? -4.811 -0.808 15.329 1.00 92.75 163 VAL A O 1
ATOM 1275 N N . PRO A 1 164 ? -6.416 0.669 15.895 1.00 93.06 164 PRO A N 1
ATOM 1276 C CA . PRO A 1 164 ? -5.923 1.718 15.007 1.00 93.06 164 PRO A CA 1
ATOM 1277 C C . PRO A 1 164 ? -4.424 1.979 15.195 1.00 93.06 164 PRO A C 1
ATOM 1279 O O . PRO A 1 164 ? -3.955 2.116 16.326 1.00 93.06 164 PRO A O 1
ATOM 1282 N N . GLY A 1 165 ? -3.679 2.043 14.093 1.00 93.12 165 GLY A N 1
ATOM 1283 C CA . GLY A 1 165 ? -2.226 2.215 14.087 1.00 93.12 165 GLY A CA 1
ATOM 1284 C C . GLY A 1 165 ? -1.423 0.917 14.104 1.00 93.12 165 GLY A C 1
ATOM 1285 O O . GLY A 1 165 ? -0.208 0.977 13.919 1.00 93.12 165 GLY A O 1
ATOM 1286 N N . ASP A 1 166 ? -2.042 -0.251 14.298 1.00 94.25 166 ASP A N 1
ATOM 1287 C CA . ASP A 1 166 ? -1.323 -1.520 14.178 1.00 94.25 166 ASP A CA 1
ATOM 1288 C C . ASP A 1 166 ? -0.893 -1.800 12.740 1.00 94.25 166 ASP A C 1
ATOM 1290 O O . ASP A 1 166 ? -1.657 -1.638 11.788 1.00 94.25 166 ASP A O 1
ATOM 1294 N N . ILE A 1 167 ? 0.353 -2.257 12.614 1.00 93.88 167 ILE A N 1
ATOM 1295 C CA . ILE A 1 167 ? 0.959 -2.688 11.360 1.00 93.88 167 ILE A CA 1
ATOM 1296 C C . ILE A 1 167 ? 1.230 -4.185 11.479 1.00 93.88 167 ILE A C 1
ATOM 1298 O O . ILE A 1 167 ? 1.917 -4.641 12.404 1.00 93.88 167 ILE A O 1
ATOM 1302 N N . THR A 1 168 ? 0.687 -4.955 10.545 1.00 93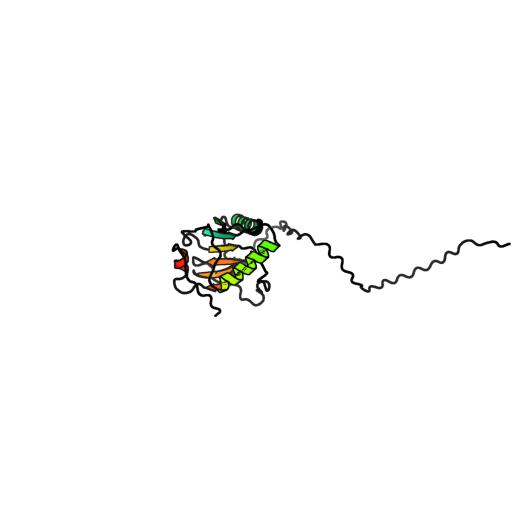.50 168 THR A N 1
ATOM 1303 C CA . THR A 1 168 ? 0.777 -6.417 10.541 1.00 93.50 168 THR A CA 1
ATOM 1304 C C . THR A 1 168 ? 1.216 -6.948 9.184 1.00 93.50 168 THR A C 1
ATOM 1306 O O . THR A 1 168 ? 1.120 -6.247 8.178 1.00 93.50 168 THR A O 1
ATOM 1309 N N . ILE A 1 169 ? 1.660 -8.199 9.164 1.00 91.06 169 ILE A N 1
ATOM 1310 C CA . ILE A 1 169 ? 1.648 -9.033 7.967 1.00 91.06 169 ILE A CA 1
ATOM 1311 C C . ILE A 1 169 ? 0.354 -9.846 7.986 1.00 91.06 169 ILE A C 1
ATOM 1313 O O . ILE A 1 169 ? 0.080 -10.545 8.968 1.00 91.06 169 ILE A O 1
ATOM 1317 N N . TYR A 1 170 ? -0.427 -9.747 6.910 1.00 89.31 170 TYR A N 1
ATOM 1318 C CA . TYR A 1 170 ? -1.584 -10.603 6.668 1.00 89.31 170 TYR A CA 1
ATOM 1319 C C . TYR A 1 170 ? -1.118 -11.880 5.970 1.00 89.31 170 TYR A C 1
ATOM 1321 O O . TYR A 1 170 ? -0.764 -11.864 4.789 1.00 89.31 170 TYR A O 1
ATOM 1329 N N . VAL A 1 171 ? -1.071 -12.981 6.719 1.00 86.88 171 VAL A N 1
ATOM 1330 C CA . VAL A 1 171 ? -0.405 -14.226 6.309 1.00 86.88 171 VAL A CA 1
ATOM 1331 C C . VAL A 1 171 ? -0.938 -14.810 4.991 1.00 86.88 171 VAL A C 1
ATOM 1333 O O . VAL A 1 171 ? -0.101 -15.218 4.189 1.00 86.88 171 VAL A O 1
ATOM 1336 N N . PRO A 1 172 ? -2.256 -14.822 4.700 1.00 84.75 172 PRO A N 1
ATOM 1337 C CA . PRO A 1 172 ? -2.770 -15.422 3.467 1.00 84.75 172 PRO A CA 1
ATOM 1338 C C . PRO A 1 172 ? -2.188 -14.855 2.166 1.00 84.75 172 PRO A C 1
ATOM 1340 O O . PRO A 1 172 ? -2.045 -15.600 1.200 1.00 84.75 172 PRO A O 1
ATOM 1343 N N . TRP A 1 173 ? -1.819 -13.569 2.135 1.00 83.69 173 TRP A N 1
ATOM 1344 C CA . TRP A 1 173 ? -1.205 -12.943 0.953 1.00 83.69 173 TRP A CA 1
ATOM 1345 C C . TRP A 1 173 ? 0.238 -12.470 1.180 1.00 83.69 173 TRP A C 1
ATOM 1347 O O . TRP A 1 173 ? 0.915 -12.089 0.229 1.00 83.69 173 TRP A O 1
ATOM 1357 N N . GLY A 1 174 ? 0.725 -12.478 2.425 1.00 84.44 174 GLY A N 1
ATOM 1358 C CA . GLY A 1 174 ? 2.041 -11.938 2.785 1.00 84.44 174 GLY A CA 1
ATOM 1359 C C . GLY A 1 174 ? 2.128 -10.409 2.699 1.00 84.44 174 GLY A C 1
ATOM 1360 O O . GLY A 1 174 ? 3.219 -9.843 2.747 1.00 84.44 174 GLY A O 1
ATOM 1361 N N . ASN A 1 175 ? 0.995 -9.716 2.566 1.00 87.94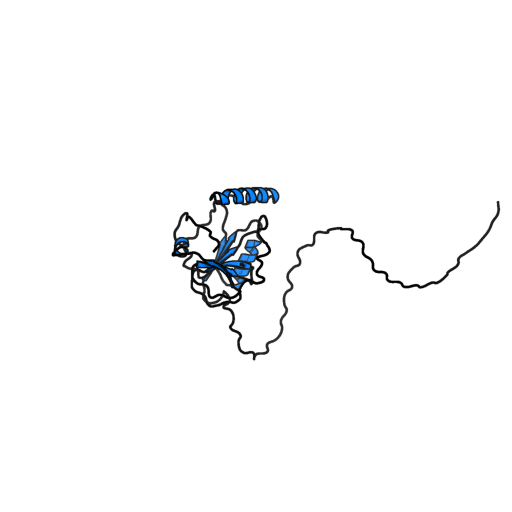 175 ASN A N 1
ATOM 1362 C CA . ASN A 1 175 ? 0.951 -8.264 2.445 1.00 87.94 175 ASN A CA 1
ATOM 1363 C C . ASN A 1 175 ? 1.084 -7.571 3.801 1.00 87.94 175 ASN A C 1
ATOM 1365 O O . ASN A 1 175 ? 0.555 -8.026 4.817 1.00 87.94 175 ASN A O 1
ATOM 1369 N N . LEU A 1 176 ? 1.715 -6.398 3.781 1.00 92.50 176 LEU A N 1
ATOM 1370 C CA . LEU A 1 176 ? 1.627 -5.445 4.878 1.00 92.50 176 LEU A CA 1
ATOM 1371 C C . LEU A 1 176 ? 0.185 -4.939 4.986 1.00 92.50 176 LEU A C 1
ATOM 1373 O O . LEU A 1 176 ? -0.421 -4.587 3.973 1.00 92.50 176 LEU A O 1
ATOM 1377 N N . ALA A 1 177 ? -0.335 -4.857 6.204 1.00 93.50 177 ALA A N 1
ATOM 1378 C CA . ALA A 1 177 ? -1.672 -4.358 6.478 1.00 93.50 177 ALA A CA 1
ATOM 1379 C C . ALA A 1 177 ? -1.641 -3.358 7.644 1.00 93.50 177 ALA A C 1
ATOM 1381 O O . ALA A 1 177 ? -1.103 -3.663 8.714 1.00 93.50 177 ALA A O 1
ATOM 1382 N N . ILE A 1 178 ? -2.198 -2.165 7.422 1.00 94.12 178 ILE A N 1
ATOM 1383 C CA . ILE A 1 178 ? -2.301 -1.073 8.399 1.00 94.12 178 ILE A CA 1
ATOM 1384 C C . ILE A 1 178 ? -3.763 -0.933 8.817 1.00 94.12 178 ILE A C 1
ATOM 1386 O O . ILE A 1 178 ? -4.634 -0.715 7.972 1.00 94.12 178 ILE A O 1
ATOM 1390 N N . PHE A 1 179 ? -4.032 -1.040 10.116 1.00 93.69 179 PHE A N 1
ATOM 1391 C CA . PHE A 1 179 ? -5.387 -0.953 10.659 1.00 93.69 179 PHE A CA 1
ATOM 1392 C C . PHE A 1 179 ? -5.741 0.488 11.023 1.00 93.69 179 PHE A C 1
ATOM 1394 O O . PHE A 1 179 ? -5.055 1.127 11.822 1.00 93.69 179 PHE A O 1
ATOM 1401 N N . CYS A 1 180 ? -6.840 0.990 10.466 1.00 92.06 180 CYS A N 1
ATOM 1402 C CA . CYS A 1 180 ? -7.381 2.323 10.744 1.00 92.06 180 CYS A CA 1
ATOM 1403 C C . CYS A 1 180 ? -8.487 2.274 11.809 1.00 92.06 180 CYS A C 1
ATOM 1405 O O . CYS A 1 180 ? -8.725 3.259 12.508 1.00 92.06 180 CYS A O 1
ATOM 1407 N N . LYS A 1 181 ? -9.145 1.119 11.977 1.00 90.62 181 LYS A N 1
ATOM 1408 C CA . LYS A 1 181 ? -10.198 0.887 12.981 1.00 90.62 181 LYS A CA 1
ATOM 1409 C C . LYS A 1 181 ? -9.924 -0.377 13.795 1.00 90.62 181 LYS A C 1
ATOM 1411 O O . LYS A 1 181 ? -9.080 -1.192 13.436 1.00 90.62 181 LYS A O 1
ATOM 1416 N N . ASN A 1 182 ? -10.632 -0.522 14.918 1.00 89.44 182 ASN A N 1
ATOM 1417 C CA . ASN A 1 182 ? -10.568 -1.743 15.725 1.00 89.44 182 ASN A CA 1
ATOM 1418 C C . ASN A 1 182 ? -11.061 -2.943 14.913 1.00 89.44 182 ASN A C 1
ATOM 1420 O O . ASN A 1 182 ? -12.071 -2.841 14.214 1.00 89.44 182 ASN A O 1
ATOM 1424 N N . TRP A 1 183 ? -10.405 -4.085 15.094 1.00 88.00 183 TRP A N 1
ATOM 1425 C CA . TRP A 1 183 ? -10.760 -5.333 14.429 1.00 88.00 183 TRP A CA 1
ATOM 1426 C C . TRP A 1 183 ? -10.917 -6.476 15.437 1.00 88.00 183 TRP A C 1
ATOM 1428 O O . TRP A 1 183 ? -10.410 -6.428 16.559 1.00 88.00 183 TRP A O 1
ATOM 1438 N N . SER A 1 184 ? -11.653 -7.513 15.042 1.00 86.94 184 SER A N 1
ATOM 1439 C CA . SER A 1 184 ? -11.767 -8.747 15.830 1.00 86.94 184 SER A CA 1
ATOM 1440 C C . SER A 1 184 ? -10.443 -9.533 15.846 1.00 86.94 184 SER A C 1
ATOM 1442 O O . SER A 1 184 ? -9.569 -9.320 15.013 1.00 86.94 184 SER A O 1
ATOM 1444 N N . SER A 1 185 ? -10.265 -10.447 16.800 1.00 87.69 185 SER A N 1
ATOM 1445 C CA . SER A 1 185 ? -9.046 -11.269 16.849 1.00 87.69 185 SER A CA 1
ATOM 1446 C C . SER A 1 185 ? -8.945 -12.188 15.632 1.00 87.69 185 SER A C 1
ATOM 1448 O O . SER A 1 185 ? -9.931 -12.853 15.352 1.00 87.69 185 SER A O 1
ATOM 1450 N N . SER A 1 186 ? -7.781 -12.275 14.979 1.00 88.31 186 SER A N 1
ATOM 1451 C CA . SER A 1 186 ? -7.505 -13.187 13.853 1.00 88.31 186 SER A CA 1
ATOM 1452 C C . SER A 1 186 ? -6.129 -13.845 13.970 1.00 88.31 186 SER A C 1
ATOM 1454 O O . SER A 1 186 ? -5.142 -13.144 14.210 1.00 88.31 186 SER A O 1
ATOM 1456 N N . ASN A 1 187 ? -6.053 -15.162 13.748 1.00 89.25 187 ASN A N 1
ATOM 1457 C CA . ASN A 1 187 ? -4.821 -15.968 13.703 1.00 89.25 187 ASN A CA 1
ATOM 1458 C C . ASN A 1 187 ? -4.000 -15.788 12.412 1.00 89.25 187 ASN A C 1
ATOM 1460 O O . ASN A 1 187 ? -2.853 -16.245 12.323 1.00 89.25 187 ASN A O 1
ATOM 1464 N N . ASP A 1 188 ? -4.551 -15.084 11.427 1.00 89.38 188 ASP A N 1
ATOM 1465 C CA . ASP A 1 188 ? -3.889 -14.767 10.159 1.00 89.38 188 ASP A CA 1
ATOM 1466 C C . ASP A 1 188 ? -3.045 -13.495 10.218 1.00 89.38 188 ASP A C 1
ATOM 1468 O O . ASP A 1 188 ? -2.480 -13.063 9.214 1.00 89.38 188 ASP A O 1
ATOM 1472 N N . LEU A 1 189 ? -2.931 -12.901 11.404 1.00 91.12 189 LEU A N 1
ATOM 1473 C CA . LEU A 1 189 ? -2.202 -11.665 11.622 1.00 91.12 189 LEU A CA 1
ATOM 1474 C C . LEU A 1 189 ? -0.922 -11.900 12.407 1.00 91.12 189 LEU A C 1
ATOM 1476 O O . LEU A 1 189 ? -0.918 -12.519 13.476 1.00 91.12 189 LEU A O 1
ATOM 1480 N N . VAL A 1 190 ? 0.158 -11.318 11.894 1.00 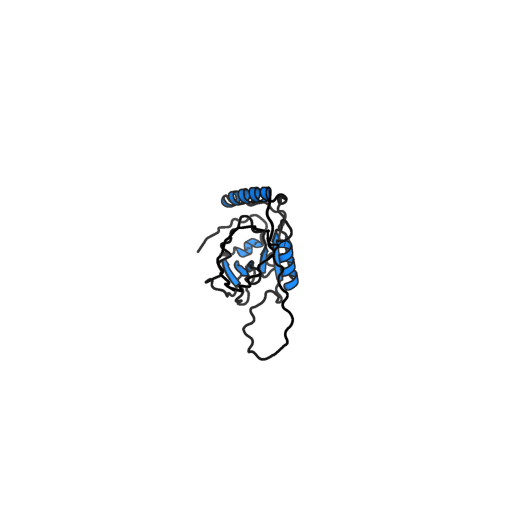91.88 190 VAL A N 1
ATOM 1481 C CA . VAL A 1 190 ? 1.434 -11.186 12.594 1.00 91.88 190 VAL A CA 1
ATOM 1482 C C . VAL A 1 190 ? 1.710 -9.705 12.805 1.00 91.88 190 VAL A C 1
ATOM 1484 O O . VAL A 1 190 ? 1.995 -8.978 11.857 1.00 91.88 190 VAL A O 1
ATOM 1487 N N . ARG A 1 191 ? 1.624 -9.226 14.049 1.00 92.12 191 ARG A N 1
ATOM 1488 C CA . ARG A 1 191 ? 1.917 -7.821 14.368 1.00 92.12 191 ARG A CA 1
ATOM 1489 C C . ARG A 1 191 ? 3.419 -7.562 14.287 1.00 92.12 191 ARG A C 1
ATOM 1491 O O . ARG A 1 191 ? 4.193 -8.211 14.984 1.00 92.12 191 ARG A O 1
ATOM 1498 N N . ILE A 1 192 ? 3.809 -6.567 13.494 1.00 91.81 192 ILE A N 1
ATOM 1499 C CA . ILE A 1 192 ? 5.216 -6.188 13.280 1.00 91.81 192 ILE A CA 1
ATOM 1500 C C . ILE A 1 192 ? 5.528 -4.755 13.712 1.00 91.81 192 ILE A C 1
ATOM 1502 O O . ILE A 1 192 ? 6.694 -4.388 13.844 1.00 91.81 192 ILE A O 1
ATOM 1506 N N . GLY A 1 193 ? 4.504 -3.941 13.970 1.00 92.12 193 GLY A N 1
ATOM 1507 C CA . GLY A 1 193 ? 4.691 -2.565 14.403 1.00 92.12 193 GLY A CA 1
ATOM 1508 C C . GLY A 1 193 ? 3.409 -1.907 14.892 1.00 92.12 193 GLY A C 1
ATOM 1509 O O . GLY A 1 193 ? 2.323 -2.490 14.860 1.00 92.12 193 GLY A O 1
ATOM 1510 N N . HIS A 1 194 ? 3.564 -0.677 15.369 1.00 94.31 194 HIS A N 1
ATOM 1511 C CA . HIS A 1 194 ? 2.468 0.191 15.774 1.00 94.31 194 HIS A CA 1
ATOM 1512 C C . HIS A 1 194 ? 2.860 1.654 15.562 1.00 94.31 194 HIS A C 1
ATOM 1514 O O . HIS A 1 194 ? 3.995 2.037 15.854 1.00 94.31 194 HIS A O 1
ATOM 1520 N N . ILE A 1 195 ? 1.923 2.459 15.073 1.00 93.38 195 ILE A N 1
ATOM 1521 C CA . ILE A 1 195 ? 2.059 3.909 14.958 1.00 93.38 195 ILE A CA 1
ATOM 1522 C C . ILE A 1 195 ? 1.688 4.528 16.308 1.00 93.38 195 ILE A C 1
ATOM 1524 O O . ILE A 1 195 ? 0.535 4.481 16.722 1.00 93.38 195 ILE A O 1
ATOM 1528 N N . ASP A 1 196 ? 2.666 5.102 17.006 1.00 89.88 196 ASP A N 1
ATOM 1529 C CA . ASP A 1 196 ? 2.457 5.644 18.350 1.00 89.88 196 ASP A CA 1
ATOM 1530 C C . ASP A 1 196 ? 1.635 6.950 18.381 1.00 89.88 196 ASP A C 1
ATOM 1532 O O . ASP A 1 196 ? 1.641 7.765 17.453 1.00 89.88 196 ASP A O 1
ATOM 1536 N N . GLY A 1 197 ? 1.006 7.203 19.536 1.00 84.25 197 GLY A N 1
ATOM 1537 C CA . GLY A 1 197 ? 0.301 8.451 19.834 1.00 84.25 197 GLY A CA 1
ATOM 1538 C C . GLY A 1 197 ? -0.893 8.685 18.909 1.00 84.25 197 GLY A C 1
ATOM 1539 O O . GLY A 1 197 ? -1.635 7.763 18.597 1.00 84.25 197 GLY A O 1
ATOM 1540 N N . ASN A 1 198 ? -1.062 9.926 18.453 1.00 79.56 198 ASN A N 1
ATOM 1541 C CA . ASN A 1 198 ? -2.076 10.295 17.461 1.00 79.56 198 ASN A CA 1
ATOM 1542 C C . ASN A 1 198 ? -1.560 10.126 16.017 1.00 79.56 198 ASN A C 1
ATOM 1544 O O . ASN A 1 198 ? -2.103 10.722 15.092 1.00 79.56 198 ASN A O 1
ATOM 1548 N N . GLY A 1 199 ? -0.483 9.361 15.801 1.00 85.00 199 GLY A N 1
ATOM 1549 C CA . GLY A 1 199 ? 0.176 9.284 14.496 1.00 85.00 199 GLY A CA 1
ATOM 1550 C C . GLY A 1 199 ? -0.710 8.721 13.381 1.00 85.00 199 GLY A C 1
ATOM 1551 O O . GLY A 1 199 ? -0.497 9.066 12.225 1.00 85.00 199 GLY A O 1
ATOM 1552 N N . ILE A 1 200 ? -1.735 7.925 13.710 1.00 88.12 200 ILE A N 1
ATOM 1553 C CA . ILE A 1 200 ? -2.708 7.447 12.718 1.00 88.12 200 ILE A CA 1
ATOM 1554 C C . ILE A 1 200 ? -3.552 8.595 12.138 1.00 88.12 200 ILE A C 1
ATOM 1556 O O . ILE A 1 200 ? -3.823 8.604 10.944 1.00 88.12 200 ILE A O 1
ATOM 1560 N N . GLU A 1 201 ? -3.879 9.616 12.942 1.00 87.81 201 GLU A N 1
ATOM 1561 C CA . GLU A 1 201 ? -4.627 10.800 12.489 1.00 87.81 201 GLU A CA 1
ATOM 1562 C C . GLU A 1 201 ? -3.819 11.608 11.464 1.00 87.81 201 GLU A C 1
ATOM 1564 O O . GLU A 1 201 ? -4.393 12.280 10.607 1.00 87.81 201 GLU A O 1
ATOM 1569 N N . ALA A 1 202 ? -2.483 11.519 11.520 1.00 87.00 202 ALA A N 1
ATOM 1570 C CA . ALA A 1 202 ? -1.604 12.208 10.587 1.00 87.00 202 ALA A CA 1
ATOM 1571 C C . ALA A 1 202 ? -1.778 11.701 9.147 1.00 87.00 202 ALA A C 1
ATOM 1573 O O . ALA A 1 202 ? -1.561 12.479 8.225 1.00 87.00 202 ALA A O 1
ATOM 1574 N N . LEU A 1 203 ? -2.239 10.460 8.935 1.00 83.69 203 LEU A N 1
ATOM 1575 C CA . LEU A 1 203 ? -2.506 9.938 7.589 1.00 83.69 203 LEU A CA 1
ATOM 1576 C C . LEU A 1 203 ? -3.620 10.706 6.857 1.00 83.69 203 LEU A C 1
ATOM 1578 O O . LEU A 1 203 ? -3.653 10.692 5.633 1.00 83.69 203 LEU A O 1
ATOM 1582 N N . ASN A 1 204 ? -4.496 11.411 7.579 1.00 84.06 204 ASN A N 1
ATOM 1583 C CA . ASN A 1 204 ? -5.606 12.179 6.998 1.00 84.06 204 ASN A CA 1
ATOM 1584 C C . ASN A 1 204 ? -5.284 13.661 6.787 1.00 84.06 204 ASN A C 1
ATOM 1586 O O . ASN A 1 204 ? -6.158 14.446 6.416 1.00 84.06 204 ASN A O 1
ATOM 1590 N N . VAL A 1 205 ? -4.050 14.077 7.066 1.00 83.25 205 VAL A N 1
ATOM 1591 C CA . VAL A 1 205 ? -3.622 15.461 6.875 1.00 83.25 205 VAL A CA 1
ATOM 1592 C C . VAL A 1 205 ? -2.763 15.537 5.614 1.00 83.25 205 VAL A C 1
ATOM 1594 O O . VAL A 1 205 ? -1.734 14.869 5.549 1.00 83.25 205 VAL A O 1
ATOM 1597 N N . PRO A 1 206 ? -3.129 16.369 4.621 1.00 79.38 206 PRO A N 1
ATOM 1598 C CA . PRO A 1 206 ? -2.298 16.557 3.440 1.00 79.38 206 PRO A CA 1
ATOM 1599 C C . PRO A 1 206 ? -0.928 17.150 3.788 1.00 79.38 206 PRO A C 1
ATOM 1601 O O . PRO A 1 206 ? -0.834 18.101 4.569 1.00 79.38 206 PRO A O 1
ATOM 1604 N N . GLY A 1 207 ? 0.112 16.659 3.115 1.00 81.38 207 GLY A N 1
ATOM 1605 C CA . GLY A 1 207 ? 1.468 17.203 3.173 1.00 81.38 207 GLY A CA 1
ATOM 1606 C C . GLY A 1 207 ? 2.497 16.237 3.756 1.00 81.38 207 GLY A C 1
ATOM 1607 O O . GLY A 1 207 ? 2.201 15.087 4.069 1.00 81.38 207 GLY A O 1
ATOM 1608 N N . ASP A 1 208 ? 3.728 16.726 3.879 1.00 81.44 208 ASP A N 1
ATOM 1609 C CA . ASP A 1 208 ? 4.850 15.922 4.354 1.00 81.44 208 ASP A CA 1
ATOM 1610 C C . ASP A 1 208 ? 4.791 15.732 5.873 1.00 81.44 208 ASP A C 1
ATOM 1612 O O . ASP A 1 208 ? 4.611 16.687 6.638 1.00 81.44 208 ASP A O 1
ATOM 1616 N N . ILE A 1 209 ? 5.013 14.495 6.319 1.00 84.25 209 ILE A N 1
ATOM 1617 C CA . ILE A 1 209 ? 5.037 14.127 7.736 1.00 84.25 209 ILE A CA 1
ATOM 1618 C C . ILE A 1 209 ? 6.408 13.545 8.067 1.00 84.25 209 ILE A C 1
ATOM 1620 O O . ILE A 1 209 ? 6.893 12.621 7.416 1.00 84.25 209 ILE A O 1
ATOM 1624 N N . SER A 1 210 ? 7.028 14.060 9.126 1.00 82.94 210 SER A N 1
ATOM 1625 C CA . SER A 1 210 ? 8.265 13.492 9.661 1.00 82.94 210 SER A CA 1
ATOM 1626 C C . SER A 1 210 ? 7.951 12.286 10.539 1.00 82.94 210 SER A C 1
ATOM 1628 O O . SER A 1 210 ? 7.320 12.427 11.587 1.00 82.94 210 SER A O 1
ATOM 1630 N N . VAL A 1 211 ? 8.442 11.112 10.144 1.00 85.50 211 VAL A N 1
ATOM 1631 C CA . VAL A 1 211 ? 8.296 9.860 10.899 1.00 85.50 211 VAL A CA 1
ATOM 1632 C C . VAL A 1 211 ? 9.630 9.416 11.500 1.00 85.50 211 VAL A C 1
ATOM 1634 O O . VAL A 1 211 ? 10.699 9.680 10.948 1.00 85.50 211 VAL A O 1
ATOM 1637 N N . ARG A 1 212 ? 9.579 8.715 12.638 1.00 86.44 212 ARG A N 1
ATOM 1638 C CA . ARG A 1 212 ? 10.739 8.054 13.251 1.00 86.44 212 ARG A CA 1
ATOM 1639 C C . ARG A 1 212 ? 10.453 6.562 13.362 1.00 86.44 212 ARG A C 1
ATOM 1641 O O . ARG A 1 212 ? 9.455 6.176 13.956 1.00 86.44 212 ARG A O 1
ATOM 1648 N N . LEU A 1 213 ? 11.340 5.737 12.810 1.00 85.56 213 LEU A N 1
ATOM 1649 C CA . LEU A 1 213 ? 11.271 4.282 12.930 1.00 85.56 213 LEU A CA 1
ATOM 1650 C C . LEU A 1 213 ? 12.130 3.832 14.114 1.00 85.56 213 LEU A C 1
ATOM 1652 O O . LEU A 1 213 ? 13.311 4.178 14.203 1.00 85.56 213 LEU A O 1
ATOM 1656 N N . GLU A 1 214 ? 11.540 3.067 15.027 1.00 84.75 214 GLU A N 1
ATOM 1657 C CA . GLU A 1 214 ? 12.210 2.541 16.215 1.00 84.75 214 GLU A CA 1
ATOM 1658 C C . GLU A 1 214 ? 11.945 1.043 16.344 1.00 84.75 214 GLU A C 1
ATOM 1660 O O . GLU A 1 214 ? 10.811 0.588 16.211 1.00 84.75 214 GLU A O 1
ATOM 1665 N N . LYS A 1 215 ? 12.994 0.272 16.644 1.00 84.19 215 LYS A N 1
ATOM 1666 C CA . LYS A 1 215 ? 12.857 -1.119 17.074 1.00 84.19 215 LYS A CA 1
ATOM 1667 C C . LYS A 1 215 ? 12.746 -1.127 18.598 1.00 84.19 215 LYS A C 1
ATOM 1669 O O . LYS A 1 215 ? 13.670 -0.656 19.262 1.00 84.19 215 LYS A O 1
ATOM 1674 N N . ARG A 1 216 ? 11.623 -1.614 19.123 1.00 65.88 216 ARG A N 1
ATOM 1675 C CA . ARG A 1 216 ? 11.414 -1.814 20.564 1.00 65.88 216 ARG A CA 1
ATOM 1676 C C . ARG A 1 216 ? 11.908 -3.180 21.020 1.00 65.88 216 ARG A C 1
ATOM 1678 O O . ARG A 1 216 ? 11.888 -4.118 20.192 1.00 65.88 216 ARG A O 1
#